Protein AF-A4HYD4-F1 (afdb_monomer_lite)

Secondary structure (DSSP, 8-state):
------EEEEEEEETTEEEEEEEEHHHH-SSSS---TT-HHHHHHHHHHHHHHHHHHHHHTT-S-HHHHHHHHHHHHHHHHHHHHHHHHHHHHHHHHHHHHHHHHHHHHHHHHHHHHHHHHHHHHHHHHHHHHTT----------------HHHHHHHHS---HHHHHHHHHHHHHHHHHHHHHTT-SEE-TTT--EESSHHHHHHHHHHHHHHHHHHTTTSS-PPPPTGGG--HHHHHHHHHHHHHHHHHHHHHHHH-GGGGGGS-GGGB-TTS-B-PPP-GGG-SHHHHHHHHHHHHHHHHHHHHHHHHHHHHHHHHHHHHHHT---------------------------------------------

pLDDT: mean 74.77, std 21.26, range [28.03, 97.38]

Organism: Leishmania infantum (NCBI:txid5671)

Sequence (371 aa):
MTALITKQRYNWMGYDGIESVECDTALLRSDVSSANNYNYMHRQQVIMELKERLYRIKRDLGLIPEEELRAEEEALQRRRMEKKRREAEERMRKEAEEAARAEEMERRRLELEEAEERASAQEAAAQASAERKRYMDDSDEDSDGENGIDDEQSASLVAMLRTQAEINSAIVGFTKGTRMLLASSGNGYISYLDGSMHFTIAKVEKYNASKRERVMEALAGTNVAVPTAEEYSLEEVRQAMNACDTARKKLDVLRALQDPTYTARIRSAEKDTYGTPVQQLTEEDGDMSALVANCEDAKRFAESVRKAYNKKAAASGHALACALCMCPFTAEQESTSEAQAAAGEERANAEEKVSKTAGTKSPSSSAMSAQ

Structure (mmCIF, N/CA/C/O backbone):
data_AF-A4HYD4-F1
#
_entry.id   AF-A4HYD4-F1
#
loop_
_atom_site.group_PDB
_atom_site.id
_atom_site.type_symbol
_atom_site.label_atom_id
_atom_site.label_alt_id
_atom_site.label_comp_id
_atom_site.label_asym_id
_atom_site.label_entity_id
_atom_site.label_seq_id
_atom_site.pdbx_PDB_ins_code
_atom_site.Cartn_x
_atom_site.Cartn_y
_atom_site.Cartn_z
_atom_site.occupancy
_atom_site.B_iso_or_equiv
_atom_site.auth_seq_id
_atom_site.auth_comp_id
_atom_site.auth_asym_id
_atom_site.auth_atom_id
_atom_site.pdbx_PDB_model_num
ATOM 1 N N . MET A 1 1 ? -36.212 -14.208 13.749 1.00 34.00 1 MET A N 1
ATOM 2 C CA . MET A 1 1 ? -35.408 -15.349 13.258 1.00 34.00 1 MET A CA 1
ATOM 3 C C . MET A 1 1 ? -35.394 -15.298 11.741 1.00 34.00 1 MET A C 1
ATOM 5 O O . MET A 1 1 ? -36.432 -15.517 11.133 1.00 34.00 1 MET A O 1
ATOM 9 N N . THR A 1 2 ? -34.273 -14.942 11.120 1.00 41.34 2 THR A N 1
ATOM 10 C CA . THR A 1 2 ? -34.117 -15.024 9.662 1.00 41.34 2 THR A CA 1
ATOM 11 C C . THR A 1 2 ? -33.781 -16.467 9.303 1.00 41.34 2 THR A C 1
ATOM 13 O O . THR A 1 2 ? -32.742 -16.981 9.710 1.00 41.34 2 THR A O 1
ATOM 16 N N . ALA A 1 3 ? -34.680 -17.144 8.587 1.00 45.84 3 ALA A N 1
ATOM 17 C CA . ALA A 1 3 ? -34.406 -18.467 8.046 1.00 45.84 3 ALA A CA 1
ATOM 18 C C . ALA A 1 3 ? -33.194 -18.360 7.108 1.00 45.84 3 ALA A C 1
ATOM 20 O O . ALA A 1 3 ? -33.258 -17.675 6.086 1.00 45.84 3 ALA A O 1
ATOM 21 N N . LEU A 1 4 ? -32.068 -18.979 7.477 1.00 54.84 4 LEU A N 1
ATOM 22 C CA . LEU A 1 4 ? -30.926 -19.091 6.578 1.00 54.84 4 LEU A CA 1
ATOM 23 C C . LEU A 1 4 ? -31.376 -19.915 5.374 1.00 54.84 4 LEU A C 1
ATOM 25 O O . LEU A 1 4 ? -31.627 -21.112 5.489 1.00 54.84 4 LEU A O 1
ATOM 29 N N . ILE A 1 5 ? -31.496 -19.263 4.221 1.00 53.94 5 ILE A N 1
ATOM 30 C CA . ILE A 1 5 ? -31.709 -19.943 2.947 1.00 53.94 5 ILE A CA 1
ATOM 31 C C . ILE A 1 5 ? -30.450 -20.775 2.691 1.00 53.94 5 ILE A C 1
ATOM 33 O O . ILE A 1 5 ? -29.401 -20.233 2.336 1.00 53.94 5 ILE A O 1
ATOM 37 N N . THR A 1 6 ? -30.534 -22.080 2.945 1.00 60.31 6 THR A N 1
ATOM 38 C CA . THR A 1 6 ? -29.429 -23.018 2.719 1.00 60.31 6 THR A CA 1
ATOM 39 C C . THR A 1 6 ? -29.373 -23.436 1.260 1.00 60.31 6 THR A C 1
ATOM 41 O O . THR A 1 6 ? -28.294 -23.471 0.689 1.00 60.31 6 THR A O 1
ATOM 44 N N . LYS A 1 7 ? -30.515 -23.633 0.597 1.00 66.50 7 LYS A N 1
ATOM 45 C CA . LYS A 1 7 ? -30.567 -24.099 -0.794 1.00 66.50 7 LYS A CA 1
ATOM 46 C C . LYS A 1 7 ? -30.789 -22.954 -1.777 1.00 66.50 7 LYS A C 1
ATOM 48 O O . LYS A 1 7 ? -31.750 -22.199 -1.643 1.00 66.50 7 LYS A O 1
ATOM 53 N N . GLN A 1 8 ? -29.934 -22.863 -2.792 1.00 64.69 8 GLN A N 1
ATOM 54 C CA . GLN A 1 8 ? -30.130 -21.975 -3.935 1.00 64.69 8 GLN A CA 1
ATOM 55 C C . GLN A 1 8 ? -30.192 -22.810 -5.215 1.00 64.69 8 GLN A C 1
ATOM 57 O O . GLN A 1 8 ? -29.348 -23.675 -5.454 1.00 64.69 8 GLN A O 1
ATOM 62 N N . ARG A 1 9 ? -31.218 -22.560 -6.030 1.00 70.62 9 ARG A N 1
ATOM 63 C CA . ARG A 1 9 ? -31.393 -23.197 -7.335 1.00 70.62 9 ARG A CA 1
ATOM 64 C C . ARG A 1 9 ? -30.718 -22.341 -8.398 1.00 70.62 9 ARG A C 1
ATOM 66 O O . ARG A 1 9 ? -31.050 -21.166 -8.550 1.00 70.62 9 ARG A O 1
ATOM 73 N N . TYR A 1 10 ? -29.775 -22.932 -9.117 1.00 69.69 10 TYR A N 1
ATOM 74 C CA . TYR A 1 10 ? -29.124 -22.315 -10.264 1.00 69.69 10 TYR A CA 1
ATOM 75 C C . TYR A 1 10 ? -29.767 -22.861 -11.528 1.00 69.69 10 TYR A C 1
ATOM 77 O O . TYR A 1 10 ? -29.835 -24.075 -11.698 1.00 69.69 10 TYR A O 1
ATOM 85 N N . ASN A 1 11 ? -30.231 -21.963 -12.392 1.00 77.38 11 ASN A N 1
ATOM 86 C CA . ASN A 1 11 ? -30.770 -22.302 -13.703 1.00 77.38 11 ASN A CA 1
ATOM 87 C C . ASN A 1 11 ? -29.783 -21.820 -14.765 1.00 77.38 11 ASN A C 1
ATOM 89 O O . ASN A 1 11 ? -29.280 -20.697 -14.672 1.00 77.38 11 ASN A O 1
ATOM 93 N N . TRP A 1 12 ? -29.534 -22.635 -15.780 1.00 68.56 12 TRP A N 1
ATOM 94 C CA . TRP A 1 12 ? -28.805 -22.222 -16.973 1.00 68.56 12 TRP A CA 1
ATOM 95 C C . TRP A 1 12 ? -29.414 -22.876 -18.210 1.00 68.56 12 TRP A C 1
ATOM 97 O O . TRP A 1 12 ? -30.150 -23.857 -18.122 1.00 68.56 12 TRP A O 1
ATOM 107 N N . MET A 1 13 ? -29.120 -22.307 -19.376 1.00 69.56 13 MET A N 1
ATOM 108 C CA . MET A 1 13 ? -29.443 -22.949 -20.646 1.00 69.56 13 MET A CA 1
ATOM 109 C C . MET A 1 13 ? -28.402 -24.029 -20.921 1.00 69.56 13 MET A C 1
ATOM 111 O O . MET A 1 13 ? -27.235 -23.722 -21.175 1.00 69.56 13 MET A O 1
ATOM 115 N N . GLY A 1 14 ? -28.830 -25.277 -20.795 1.00 68.19 14 GLY A N 1
ATOM 116 C CA . GLY A 1 14 ? -28.109 -26.459 -21.233 1.00 68.19 14 GLY A CA 1
ATOM 117 C C . GLY A 1 14 ? -28.408 -26.803 -22.689 1.00 68.19 14 GLY A C 1
ATOM 118 O O . GLY A 1 14 ? -29.120 -26.078 -23.389 1.00 68.19 14 GLY A O 1
ATOM 119 N N . TYR A 1 15 ? -27.841 -27.919 -23.142 1.00 62.97 15 TYR A N 1
ATOM 120 C CA . TYR A 1 15 ? -27.982 -28.387 -24.524 1.00 62.97 15 TYR A CA 1
ATOM 121 C C . TYR A 1 15 ? -29.420 -28.857 -24.819 1.00 62.97 15 TYR A C 1
ATOM 123 O O . TYR A 1 15 ? -29.963 -28.537 -25.872 1.00 62.97 15 TYR A O 1
ATOM 131 N N . ASP A 1 16 ? -30.071 -29.486 -23.833 1.00 72.62 16 ASP A N 1
ATOM 132 C CA . ASP A 1 16 ? -31.448 -30.003 -23.919 1.00 72.62 16 ASP A CA 1
ATOM 133 C C . ASP A 1 16 ? -32.502 -29.044 -23.322 1.00 72.62 16 ASP A C 1
ATOM 135 O O . ASP A 1 16 ? -33.619 -29.439 -22.982 1.00 72.62 16 ASP A O 1
ATOM 139 N N . GLY A 1 17 ? -32.164 -27.758 -23.181 1.00 71.62 17 GLY A N 1
ATOM 140 C CA . GLY A 1 17 ? -33.058 -26.732 -22.639 1.00 71.62 17 GLY A CA 1
ATOM 141 C C . GLY A 1 17 ? -32.650 -26.238 -21.254 1.00 71.62 17 GLY A C 1
ATOM 142 O O . GLY A 1 17 ? -31.468 -26.108 -20.950 1.00 71.62 17 GLY A O 1
ATOM 143 N N . ILE A 1 18 ? -33.627 -25.865 -20.423 1.00 69.25 18 ILE A N 1
ATOM 144 C CA . ILE A 1 18 ? -33.347 -25.275 -19.107 1.00 69.25 18 ILE A CA 1
ATOM 145 C C . ILE A 1 18 ? -32.893 -26.380 -18.154 1.00 69.25 18 ILE A C 1
ATOM 147 O O . ILE A 1 18 ? -33.696 -27.182 -17.681 1.00 69.25 18 ILE A O 1
ATOM 151 N N . GLU A 1 19 ? -31.607 -26.374 -17.831 1.00 73.62 19 GLU A N 1
ATOM 152 C CA . GLU A 1 19 ? -31.036 -27.210 -16.789 1.00 73.62 19 GLU A CA 1
ATOM 153 C C . GLU A 1 19 ? -31.068 -26.454 -15.463 1.00 73.62 19 GLU A C 1
ATOM 155 O O . GLU A 1 19 ? -30.870 -25.235 -15.394 1.00 73.62 19 GLU A O 1
ATOM 160 N N . SER A 1 20 ? -31.331 -27.182 -14.381 1.00 74.88 20 SER A N 1
ATOM 161 C CA . SER A 1 20 ? -31.314 -26.606 -13.045 1.00 74.88 20 SER A CA 1
ATOM 162 C C . SER A 1 20 ? -30.675 -27.544 -12.042 1.00 74.88 20 SER A C 1
ATOM 164 O O . SER A 1 20 ? -31.025 -28.722 -12.001 1.00 74.88 20 SER A O 1
ATOM 166 N N . VAL A 1 21 ? -29.804 -27.006 -11.192 1.00 72.00 21 VAL A N 1
ATOM 167 C CA . VAL A 1 21 ? -29.218 -27.730 -10.061 1.00 72.00 21 VAL A CA 1
ATOM 168 C C . VAL A 1 21 ? -29.444 -26.940 -8.782 1.00 72.00 21 VAL A C 1
ATOM 170 O O . VAL A 1 21 ? -29.194 -25.735 -8.709 1.00 72.00 21 VAL A O 1
ATOM 173 N N . GLU A 1 22 ? -29.930 -27.638 -7.762 1.00 71.88 22 GLU A N 1
ATOM 174 C CA . GLU A 1 22 ? -29.991 -27.130 -6.398 1.00 71.88 22 GLU A CA 1
ATOM 175 C C . GLU A 1 22 ? -28.655 -27.394 -5.715 1.00 71.88 22 GLU A C 1
ATOM 177 O O . GLU A 1 22 ? -28.222 -28.539 -5.603 1.00 71.88 22 GLU A O 1
ATOM 182 N N . CYS A 1 23 ? -28.001 -26.328 -5.261 1.00 57.03 23 CYS A N 1
ATOM 183 C CA . CYS A 1 23 ? -26.763 -26.433 -4.506 1.00 57.03 23 CYS A CA 1
ATOM 184 C C . CYS A 1 23 ? -26.990 -25.898 -3.091 1.00 57.03 23 CYS A C 1
ATOM 186 O O . CYS A 1 23 ? -27.633 -24.857 -2.899 1.00 57.03 23 CYS A O 1
ATOM 188 N N . ASP A 1 24 ? -26.467 -26.613 -2.097 1.00 63.84 24 ASP A N 1
ATOM 189 C CA . ASP A 1 24 ? -26.440 -26.114 -0.728 1.00 63.84 24 ASP A CA 1
ATOM 190 C C . ASP A 1 24 ? -25.385 -25.006 -0.635 1.00 63.84 24 ASP A C 1
ATOM 192 O O . ASP A 1 24 ? -24.182 -25.236 -0.765 1.00 63.84 24 ASP A O 1
ATOM 196 N N . THR A 1 25 ? -25.840 -23.774 -0.433 1.00 59.62 25 THR A N 1
ATOM 197 C CA . THR A 1 25 ? -24.993 -22.591 -0.278 1.00 59.62 25 THR A CA 1
ATOM 198 C C . THR A 1 25 ? -24.065 -22.693 0.925 1.00 59.62 25 THR A C 1
ATOM 200 O O . THR A 1 25 ? -23.098 -21.937 0.974 1.00 59.62 25 THR A O 1
ATOM 203 N N . ALA A 1 26 ? -24.311 -23.600 1.878 1.00 60.25 26 ALA A N 1
ATOM 204 C CA . ALA A 1 26 ? -23.354 -23.894 2.939 1.00 60.25 26 ALA A CA 1
ATOM 205 C C . ALA A 1 26 ? -22.014 -24.395 2.372 1.00 60.25 26 ALA A C 1
ATOM 207 O O . ALA A 1 26 ? -20.969 -24.027 2.892 1.00 60.25 26 ALA A O 1
ATOM 208 N N . LEU A 1 27 ? -22.030 -25.145 1.261 1.00 56.19 27 LEU A N 1
ATOM 209 C CA . LEU A 1 27 ? -20.815 -25.654 0.609 1.00 56.19 27 LEU A CA 1
ATOM 210 C C . LEU A 1 27 ? -20.040 -24.568 -0.153 1.00 56.19 27 LEU A C 1
ATOM 212 O O . LEU A 1 27 ? -18.844 -24.713 -0.380 1.00 56.19 27 LEU A O 1
ATOM 216 N N . LEU A 1 28 ? -20.708 -23.483 -0.558 1.00 55.38 28 LEU A N 1
ATOM 217 C CA . LEU A 1 28 ? -20.090 -22.359 -1.279 1.00 55.38 28 LEU A CA 1
ATOM 218 C C . LEU A 1 28 ? -19.526 -21.281 -0.342 1.00 55.38 28 LEU A C 1
ATOM 220 O O . LEU A 1 28 ? -18.867 -20.347 -0.801 1.00 55.38 28 LEU A O 1
ATOM 224 N N . ARG A 1 29 ? -19.808 -21.377 0.959 1.00 51.56 29 ARG A N 1
ATOM 225 C CA . ARG A 1 29 ? -19.270 -20.487 1.987 1.00 51.56 29 ARG A CA 1
ATOM 226 C C . ARG A 1 29 ? -18.025 -21.155 2.564 1.00 51.56 29 ARG A C 1
ATOM 228 O O . ARG A 1 29 ? -18.147 -22.020 3.421 1.00 51.56 29 ARG A O 1
ATOM 235 N N . SER A 1 30 ? -16.834 -20.765 2.102 1.00 55.38 30 SER A N 1
ATOM 236 C CA . SER A 1 30 ? -15.586 -21.193 2.760 1.00 55.38 30 SER A CA 1
ATOM 237 C C . SER A 1 30 ? -15.520 -20.685 4.200 1.00 55.38 30 SER A C 1
ATOM 239 O O . SER A 1 30 ? -14.986 -21.351 5.075 1.00 55.38 30 SER A O 1
ATOM 241 N N . ASP A 1 31 ? -16.142 -19.534 4.448 1.00 55.03 31 ASP A N 1
ATOM 242 C CA . ASP A 1 31 ? -16.161 -18.853 5.729 1.00 55.03 31 ASP A CA 1
ATOM 243 C C . ASP A 1 31 ? -17.573 -18.311 5.964 1.00 55.03 31 ASP A C 1
ATOM 245 O O . ASP A 1 31 ? -18.257 -17.942 5.007 1.00 55.03 31 ASP A O 1
ATOM 249 N N . VAL A 1 32 ? -17.992 -18.199 7.229 1.00 54.84 32 VAL A N 1
ATOM 250 C CA . VAL A 1 32 ? -19.313 -17.737 7.739 1.00 54.84 32 VAL A CA 1
ATOM 251 C C . VAL A 1 32 ? -19.793 -16.378 7.165 1.00 54.84 32 VAL A C 1
ATOM 253 O O . VAL A 1 32 ? -20.887 -15.900 7.459 1.00 54.84 32 VAL A O 1
ATOM 256 N N . SER A 1 33 ? -19.000 -15.746 6.304 1.00 51.03 33 SER A N 1
ATOM 257 C CA . SER A 1 33 ? -19.387 -14.606 5.484 1.00 51.03 33 SER A CA 1
ATOM 258 C C . SER A 1 33 ? -20.562 -14.900 4.536 1.00 51.03 33 SER A C 1
ATOM 260 O O . SER A 1 33 ? -20.828 -16.027 4.106 1.00 51.03 33 SER A O 1
ATOM 262 N N . SER A 1 34 ? -21.300 -13.839 4.217 1.00 50.50 34 SER A N 1
ATOM 263 C CA . SER A 1 34 ? -22.320 -13.819 3.173 1.00 50.50 34 SER A CA 1
ATOM 264 C C . SER A 1 34 ? -21.761 -14.361 1.855 1.00 50.50 34 SER A C 1
ATOM 266 O O . SER A 1 34 ? -20.578 -14.198 1.570 1.00 50.50 34 SER A O 1
ATOM 268 N N . ALA A 1 35 ? -22.616 -14.996 1.042 1.00 46.75 35 ALA A N 1
ATOM 269 C CA . ALA A 1 35 ? -22.266 -15.456 -0.301 1.00 46.75 35 ALA A CA 1
ATOM 270 C C . ALA A 1 35 ? -21.687 -14.280 -1.100 1.00 46.75 35 ALA A C 1
ATOM 272 O O . ALA A 1 35 ? -22.421 -13.430 -1.607 1.00 46.75 35 ALA A O 1
ATOM 273 N N . ASN A 1 36 ? -20.359 -14.169 -1.130 1.00 47.06 36 ASN A N 1
ATOM 274 C CA . ASN A 1 36 ? -19.732 -12.956 -1.609 1.00 47.06 36 ASN A CA 1
ATOM 275 C 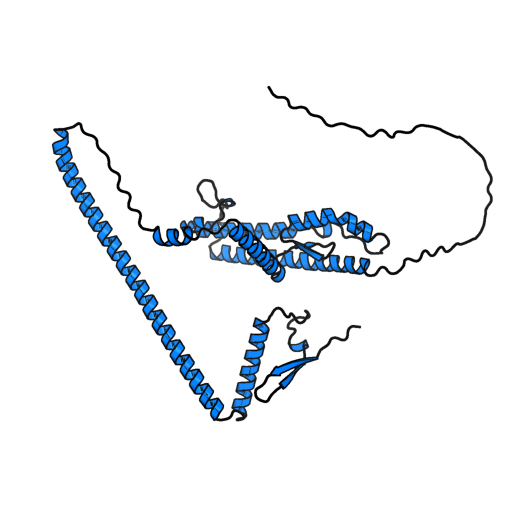C . ASN A 1 36 ? -19.740 -13.004 -3.133 1.00 47.06 36 ASN A C 1
ATOM 277 O O . ASN A 1 36 ? -18.932 -13.680 -3.779 1.00 47.06 36 ASN A O 1
ATOM 281 N N . ASN A 1 37 ? -20.701 -12.299 -3.728 1.00 52.34 37 ASN A N 1
ATOM 282 C CA . ASN A 1 37 ? -20.884 -12.256 -5.173 1.00 52.34 37 ASN A CA 1
ATOM 283 C C . ASN A 1 37 ? -19.633 -11.704 -5.896 1.00 52.34 37 ASN A C 1
ATOM 285 O O . ASN A 1 37 ? -19.480 -11.906 -7.095 1.00 52.34 37 ASN A O 1
ATOM 289 N N . TYR A 1 38 ? -18.687 -11.103 -5.168 1.00 54.25 38 TYR A N 1
ATOM 290 C CA . TYR A 1 38 ? -17.438 -10.576 -5.714 1.00 54.25 38 TYR A CA 1
ATOM 291 C C . TYR A 1 38 ? -16.425 -11.620 -6.192 1.00 54.25 38 TYR A C 1
ATOM 293 O O . TYR A 1 38 ? -15.639 -11.311 -7.083 1.00 54.25 38 TYR A O 1
ATOM 301 N N . ASN A 1 39 ? -16.432 -12.856 -5.678 1.00 62.84 39 ASN A N 1
ATOM 302 C CA . ASN A 1 39 ? -15.375 -13.815 -6.025 1.00 62.84 39 ASN A CA 1
ATOM 303 C C . ASN A 1 39 ? -15.718 -14.666 -7.265 1.00 62.84 39 ASN A C 1
ATOM 305 O O . ASN A 1 39 ? -15.768 -15.895 -7.215 1.00 62.84 39 ASN A O 1
ATOM 309 N N . TYR A 1 40 ? -16.011 -13.990 -8.383 1.00 66.12 40 TYR A N 1
ATOM 310 C CA . TYR A 1 40 ? -16.357 -14.624 -9.662 1.00 66.12 40 TYR A CA 1
ATOM 311 C C . TYR A 1 40 ? -15.286 -15.624 -10.110 1.00 66.12 40 TYR A C 1
ATOM 313 O O . TYR A 1 40 ? -15.626 -16.745 -10.475 1.00 66.12 40 TYR A O 1
ATOM 321 N N . MET A 1 41 ? -14.005 -15.253 -10.010 1.00 68.19 41 MET A N 1
ATOM 322 C CA . MET A 1 41 ? -12.890 -16.107 -10.435 1.00 68.19 41 MET A CA 1
ATOM 323 C C . MET A 1 41 ? -12.819 -17.398 -9.620 1.00 68.19 41 MET A C 1
ATOM 325 O O . MET A 1 41 ? -12.709 -18.473 -10.200 1.00 68.19 41 MET A O 1
ATOM 329 N N . HIS A 1 42 ? -12.981 -17.312 -8.296 1.00 69.31 42 HIS A N 1
ATOM 330 C CA . HIS A 1 42 ? -13.014 -18.502 -7.448 1.00 69.31 42 HIS A CA 1
ATOM 331 C C . HIS A 1 42 ? -14.207 -19.409 -7.780 1.00 69.31 42 HIS A C 1
ATOM 333 O O . HIS A 1 42 ? -14.043 -20.617 -7.915 1.00 69.31 42 HIS A O 1
ATOM 339 N N . ARG A 1 43 ? -15.402 -18.841 -8.009 1.00 65.31 43 ARG A N 1
ATOM 340 C CA . ARG A 1 43 ? -16.562 -19.638 -8.448 1.00 65.31 43 ARG A CA 1
ATOM 341 C C . ARG A 1 43 ? -16.326 -20.308 -9.798 1.00 65.31 43 ARG A C 1
ATOM 343 O O . ARG A 1 43 ? -16.677 -21.472 -9.946 1.00 65.31 43 ARG A O 1
ATOM 350 N N . GLN A 1 44 ? -15.732 -19.609 -10.766 1.00 75.31 44 GLN A N 1
ATOM 351 C CA . GLN A 1 44 ? -15.392 -20.202 -12.063 1.00 75.31 44 GLN A CA 1
ATOM 352 C C . GLN A 1 44 ? -14.382 -21.343 -11.914 1.00 75.31 44 GLN A C 1
ATOM 354 O O . GLN A 1 44 ? -14.535 -22.372 -12.567 1.00 75.31 44 GLN A O 1
ATOM 359 N N . GLN A 1 45 ? -13.405 -21.197 -11.018 1.00 73.19 45 GLN A N 1
ATOM 360 C CA . GLN A 1 45 ? -12.437 -22.246 -10.715 1.00 73.19 45 GLN A CA 1
ATOM 361 C C . GLN A 1 45 ? -13.114 -23.485 -10.113 1.00 73.19 45 GLN A C 1
ATOM 363 O O . GLN A 1 45 ? -12.959 -24.576 -10.652 1.00 73.19 45 GLN A O 1
ATOM 368 N N . VAL A 1 46 ? -13.944 -23.317 -9.077 1.00 72.31 46 VAL A N 1
ATOM 369 C CA . VAL A 1 46 ? -14.693 -24.427 -8.459 1.00 72.31 46 VAL A CA 1
ATOM 370 C C . VAL A 1 46 ? -15.633 -25.095 -9.469 1.00 72.31 46 VAL A C 1
ATOM 372 O O . VAL A 1 46 ? -15.724 -26.319 -9.521 1.00 72.31 46 VAL A O 1
ATOM 375 N N . ILE A 1 47 ? -16.313 -24.315 -10.317 1.00 76.44 47 ILE A N 1
ATOM 376 C CA . ILE A 1 47 ? -17.177 -24.855 -11.378 1.00 76.44 47 ILE A CA 1
ATOM 377 C C . ILE A 1 47 ? -16.360 -25.652 -12.401 1.00 76.44 47 ILE A C 1
ATOM 379 O O . ILE A 1 47 ? -16.812 -26.718 -12.814 1.00 76.44 47 ILE A O 1
ATOM 383 N N . MET A 1 48 ? -15.180 -25.176 -12.812 1.00 73.19 48 MET A N 1
ATOM 384 C CA . MET A 1 48 ? -14.300 -25.950 -13.694 1.00 73.19 48 MET A CA 1
ATOM 385 C C . MET A 1 48 ? -13.861 -27.258 -13.041 1.00 73.19 48 MET A C 1
ATOM 387 O O . MET A 1 48 ? -13.981 -28.302 -13.670 1.00 73.19 48 MET A O 1
ATOM 391 N N . GLU A 1 49 ? -13.410 -27.224 -11.787 1.00 76.44 49 GLU A N 1
ATOM 392 C CA . GLU A 1 49 ? -12.977 -28.420 -11.056 1.00 76.44 49 GLU A CA 1
ATOM 393 C C . GLU A 1 49 ? -14.115 -29.444 -10.924 1.00 76.44 49 GLU A C 1
ATOM 395 O O . GLU A 1 49 ? -13.917 -30.642 -11.138 1.00 76.44 49 GLU A O 1
ATOM 400 N N . LEU A 1 50 ? -15.337 -28.976 -10.642 1.00 77.06 50 LEU A N 1
ATOM 401 C CA . LEU A 1 50 ? -16.529 -29.822 -10.615 1.00 77.06 50 LEU A CA 1
ATOM 402 C C . LEU A 1 50 ? -16.847 -30.405 -11.992 1.00 77.06 50 LEU A C 1
ATOM 404 O O . LEU A 1 50 ? -17.126 -31.600 -12.082 1.00 77.06 50 LEU A O 1
ATOM 408 N N . LYS A 1 51 ? -16.782 -29.600 -13.061 1.00 79.19 51 LYS A N 1
ATOM 409 C CA . LYS A 1 51 ? -16.995 -30.068 -14.438 1.00 79.19 51 LYS A CA 1
ATOM 410 C C . LYS A 1 51 ? -15.957 -31.111 -14.842 1.00 79.19 51 LYS A C 1
ATOM 412 O O . LYS A 1 51 ? -16.340 -32.147 -15.374 1.00 79.19 51 LYS A O 1
ATOM 417 N N . GLU A 1 52 ? -14.681 -30.890 -14.540 1.00 75.00 52 GLU A N 1
ATOM 418 C CA . GLU A 1 52 ? -13.616 -31.867 -14.788 1.00 75.00 52 GLU A CA 1
ATOM 419 C C . GLU A 1 52 ? -13.843 -33.162 -14.009 1.00 75.00 52 GLU A C 1
ATOM 421 O O . GLU A 1 52 ? -13.680 -34.256 -14.550 1.00 75.00 52 GLU A O 1
ATOM 426 N N . ARG A 1 53 ? -14.247 -33.067 -12.739 1.00 73.69 53 ARG A N 1
ATOM 427 C CA . ARG A 1 53 ? -14.525 -34.249 -11.921 1.00 73.69 53 ARG A CA 1
ATOM 428 C C . ARG A 1 53 ? -15.729 -35.029 -12.443 1.00 73.69 53 ARG A C 1
ATOM 430 O O . ARG A 1 53 ? -15.647 -36.249 -12.552 1.00 73.69 53 ARG A O 1
ATOM 437 N N . LEU A 1 54 ? -16.815 -34.342 -12.801 1.00 76.38 54 LEU A N 1
ATOM 438 C CA . LEU A 1 54 ? -17.980 -34.953 -13.446 1.00 76.38 54 LEU A CA 1
ATOM 439 C C . LEU A 1 54 ? -17.601 -35.615 -14.767 1.00 76.38 54 LEU A C 1
ATOM 441 O O . LEU A 1 54 ? -18.073 -36.711 -15.049 1.00 76.38 54 LEU A O 1
ATOM 445 N N . TYR A 1 55 ? -16.736 -34.976 -15.550 1.00 76.38 55 TYR A N 1
ATOM 446 C CA . TYR A 1 55 ? -16.251 -35.523 -16.807 1.00 76.38 55 TYR A CA 1
ATOM 447 C C . TYR A 1 55 ? -15.480 -36.831 -16.599 1.00 76.38 55 TYR A C 1
ATOM 449 O O . TYR A 1 55 ? -15.788 -37.830 -17.243 1.00 76.38 55 TYR A O 1
ATOM 457 N N . ARG A 1 56 ? -14.551 -36.875 -15.633 1.00 74.06 56 ARG A N 1
ATOM 458 C CA . ARG A 1 56 ? -13.830 -38.110 -15.272 1.00 74.06 56 ARG A CA 1
ATOM 459 C C . ARG A 1 56 ? -14.790 -39.225 -14.858 1.00 74.06 56 ARG A C 1
ATOM 461 O O . ARG A 1 56 ? -14.688 -40.326 -15.379 1.00 74.06 56 ARG A O 1
ATOM 468 N N . ILE A 1 57 ? -15.771 -38.912 -14.008 1.00 76.31 57 ILE A N 1
ATOM 469 C CA . ILE A 1 57 ? -16.791 -39.881 -13.577 1.00 76.31 57 ILE A CA 1
ATOM 470 C C . ILE A 1 57 ? -17.614 -40.384 -14.772 1.00 76.31 57 ILE A C 1
ATOM 472 O O . ILE A 1 57 ? -17.819 -41.586 -14.904 1.00 76.31 57 ILE A O 1
ATOM 476 N N . LYS A 1 58 ? -18.067 -39.495 -15.669 1.00 76.06 58 LYS A N 1
ATOM 477 C CA . LYS A 1 58 ? -18.800 -39.892 -16.883 1.00 76.06 58 LYS A CA 1
ATOM 478 C C . LYS A 1 58 ? -17.958 -40.798 -17.783 1.00 76.06 58 LYS A C 1
ATOM 480 O O . LYS A 1 58 ? -18.498 -41.756 -18.331 1.00 76.06 58 LYS A O 1
ATOM 485 N N . ARG A 1 59 ? -16.657 -40.515 -17.914 1.00 72.94 59 ARG A N 1
ATOM 486 C CA . ARG A 1 59 ? -15.717 -41.330 -18.692 1.00 72.94 59 ARG A CA 1
ATOM 487 C C . ARG A 1 59 ? -15.553 -42.721 -18.090 1.00 72.94 59 ARG A C 1
ATOM 489 O O . ARG A 1 59 ? -15.652 -43.702 -18.816 1.00 72.94 59 ARG A O 1
ATOM 496 N N . ASP A 1 60 ? -15.361 -42.800 -16.775 1.00 78.00 60 ASP A N 1
ATOM 497 C CA . ASP A 1 60 ? -15.191 -44.066 -16.052 1.00 78.00 60 ASP A CA 1
ATOM 498 C C . ASP A 1 60 ? -16.464 -44.930 -16.093 1.00 78.00 60 ASP A C 1
ATOM 500 O O . ASP A 1 60 ? -16.386 -46.155 -16.107 1.00 78.00 60 ASP A O 1
ATOM 504 N N . LEU A 1 61 ? -17.640 -44.297 -16.160 1.00 78.94 61 LEU A N 1
ATOM 505 C CA . LEU A 1 61 ? -18.931 -44.972 -16.318 1.00 78.94 61 LEU A CA 1
ATOM 506 C C . LEU A 1 61 ? -19.272 -45.332 -17.775 1.00 78.94 61 LEU A C 1
ATOM 508 O O . LEU A 1 61 ? -20.316 -45.936 -18.010 1.00 78.94 61 LEU A O 1
ATOM 512 N N . GLY A 1 62 ? -18.447 -44.942 -18.754 1.00 73.88 62 GLY A N 1
ATOM 513 C CA . GLY A 1 62 ? -18.743 -45.154 -20.176 1.00 73.88 62 GLY A CA 1
ATOM 514 C C . GLY A 1 62 ? -19.984 -44.399 -20.669 1.00 73.88 62 GLY A C 1
ATOM 515 O O . GLY A 1 62 ? -20.613 -44.815 -21.635 1.00 73.88 62 GLY A O 1
ATOM 516 N N . LEU A 1 63 ? -20.362 -43.304 -19.998 1.00 76.25 63 LEU A N 1
ATOM 517 C CA . LEU A 1 63 ? -21.538 -42.487 -20.336 1.00 76.25 63 LEU A CA 1
ATOM 518 C C . LEU A 1 63 ? -21.238 -41.394 -21.371 1.00 76.25 63 LEU A C 1
ATOM 520 O O . LEU A 1 63 ? -22.144 -40.660 -21.755 1.00 76.25 63 LEU A O 1
ATOM 524 N N . ILE A 1 64 ? -19.975 -41.237 -21.773 1.00 68.69 64 ILE A N 1
ATOM 525 C CA . ILE A 1 64 ? -19.565 -40.260 -22.784 1.00 68.69 64 ILE A CA 1
ATOM 526 C C . ILE A 1 64 ? -19.725 -40.910 -24.162 1.00 68.69 64 ILE A C 1
ATOM 528 O O . ILE A 1 64 ? -19.086 -41.937 -24.403 1.00 68.69 64 ILE A O 1
ATOM 532 N N . PRO A 1 65 ? -20.540 -40.344 -25.070 1.00 70.56 65 PRO A N 1
ATOM 533 C CA . PRO A 1 65 ? -20.631 -40.824 -26.442 1.00 70.56 65 PRO A CA 1
ATOM 534 C C . PRO A 1 65 ? -19.255 -40.834 -27.124 1.00 70.56 65 PRO A C 1
ATOM 536 O O . PRO A 1 65 ? -18.471 -39.897 -26.976 1.00 70.56 65 PRO A O 1
ATOM 539 N N . GLU A 1 66 ? -18.967 -41.860 -27.928 1.00 66.19 66 GLU A N 1
ATOM 540 C CA . GLU A 1 66 ? -17.693 -41.979 -28.665 1.00 66.19 66 GLU A CA 1
ATOM 541 C C . GLU A 1 66 ? -17.410 -40.774 -29.585 1.00 66.19 66 GLU A C 1
ATOM 543 O O . GLU A 1 66 ? -16.260 -40.480 -29.918 1.00 66.19 66 GLU A O 1
ATOM 548 N N . GLU A 1 67 ? -18.455 -40.059 -30.007 1.00 67.25 67 GLU A N 1
ATOM 549 C CA . GLU A 1 67 ? -18.355 -38.817 -30.777 1.00 67.25 67 GLU A CA 1
ATOM 550 C C . GLU A 1 67 ? -17.761 -37.663 -29.954 1.00 67.25 67 GLU A C 1
ATOM 552 O O . GLU A 1 67 ? -16.890 -36.948 -30.451 1.00 67.25 67 GLU A O 1
ATOM 557 N N . GLU A 1 68 ? -18.157 -37.515 -28.685 1.00 64.81 68 GLU A N 1
ATOM 558 C CA . GLU A 1 68 ? -17.602 -36.495 -27.783 1.00 64.81 68 GLU A CA 1
ATOM 559 C C . GLU A 1 68 ? -16.147 -36.803 -27.423 1.00 64.81 68 GLU A C 1
ATOM 561 O O . GLU A 1 68 ? -15.309 -35.901 -27.393 1.00 64.81 68 GLU A O 1
ATOM 566 N N . LEU A 1 69 ? -15.830 -38.083 -27.217 1.00 64.50 69 LEU A N 1
ATOM 567 C CA . LEU A 1 69 ? -14.481 -38.541 -26.887 1.00 64.50 69 LEU A CA 1
ATOM 568 C C . LEU A 1 69 ? -13.499 -38.241 -28.034 1.00 64.50 69 LEU A C 1
ATOM 570 O O . LEU A 1 69 ? -12.418 -37.699 -27.802 1.00 64.50 69 LEU A O 1
ATOM 574 N N . ARG A 1 70 ? -13.913 -38.477 -29.289 1.00 73.00 70 ARG A N 1
ATOM 575 C CA . ARG A 1 70 ? -13.135 -38.086 -30.479 1.00 73.00 70 ARG A CA 1
ATOM 576 C C . ARG A 1 70 ? -12.994 -36.571 -30.616 1.00 73.00 70 ARG A C 1
ATOM 578 O O . ARG A 1 70 ? -11.899 -36.084 -30.895 1.00 73.00 70 ARG A O 1
ATOM 585 N N . ALA A 1 71 ? -14.071 -35.816 -30.396 1.00 74.44 71 ALA A N 1
ATOM 586 C CA . ALA A 1 71 ? -14.026 -34.356 -30.460 1.00 74.44 71 ALA A CA 1
ATOM 587 C C . ALA A 1 71 ? -13.077 -33.759 -29.403 1.00 74.44 71 ALA A C 1
ATOM 589 O O . ALA A 1 71 ? -12.364 -32.790 -29.682 1.00 74.44 71 ALA A O 1
ATOM 590 N N . GLU A 1 72 ? -13.021 -34.348 -28.204 1.00 69.00 72 GLU A N 1
ATOM 591 C CA . GLU A 1 72 ? -12.089 -33.938 -27.154 1.00 69.00 72 GLU A CA 1
ATOM 592 C C . GLU A 1 72 ? -10.639 -34.261 -27.525 1.00 69.00 72 GLU A C 1
ATOM 594 O O . GLU A 1 72 ? -9.768 -33.396 -27.392 1.00 69.00 72 GLU A O 1
ATOM 599 N N . GLU A 1 73 ? -10.366 -35.466 -28.029 1.00 74.75 73 GLU A N 1
ATOM 600 C CA . GLU A 1 73 ? -9.026 -35.844 -28.481 1.00 74.75 73 GLU A CA 1
ATOM 601 C C . GLU A 1 73 ? -8.524 -34.913 -29.593 1.00 74.75 73 GLU A C 1
ATOM 603 O O . GLU A 1 73 ? -7.392 -34.424 -29.523 1.00 74.75 73 GLU A O 1
ATOM 608 N N . GLU A 1 74 ? -9.376 -34.577 -30.566 1.00 77.38 74 GLU A N 1
ATOM 609 C CA . GLU A 1 74 ? -9.062 -33.593 -31.603 1.00 77.38 74 GLU A CA 1
ATOM 610 C C . GLU A 1 74 ? -8.824 -32.191 -31.028 1.00 77.38 74 GLU A C 1
ATOM 612 O O . GLU A 1 74 ? -7.869 -31.510 -31.416 1.00 77.38 74 GLU A O 1
ATOM 617 N N . ALA A 1 75 ? -9.649 -31.735 -30.083 1.00 77.25 75 ALA A N 1
ATOM 618 C CA . ALA A 1 75 ? -9.467 -30.436 -29.438 1.00 77.25 75 ALA A CA 1
ATOM 619 C C . ALA A 1 75 ? -8.154 -30.378 -28.639 1.00 77.25 75 ALA A C 1
ATOM 621 O O . ALA A 1 75 ? -7.438 -29.371 -28.671 1.00 77.25 75 ALA A O 1
ATOM 622 N N . LEU A 1 76 ? -7.801 -31.467 -27.956 1.00 75.12 76 LEU A N 1
ATOM 623 C CA . LEU A 1 76 ? -6.559 -31.599 -27.206 1.00 75.12 76 LEU A CA 1
ATOM 624 C C . LEU A 1 76 ? -5.343 -31.631 -28.143 1.00 75.12 76 LEU A C 1
ATOM 626 O O . LEU A 1 76 ? -4.338 -30.969 -27.867 1.00 75.12 76 LEU A O 1
ATOM 630 N N . GLN A 1 77 ? -5.447 -32.329 -29.277 1.00 80.81 77 GLN A N 1
ATOM 631 C CA . GLN A 1 77 ? -4.446 -32.313 -30.347 1.00 80.81 77 GLN A CA 1
ATOM 632 C C . GLN A 1 77 ? -4.242 -30.893 -30.890 1.00 80.81 77 GLN A C 1
ATOM 634 O O . GLN A 1 77 ? -3.108 -30.411 -30.926 1.00 80.81 77 GLN A O 1
ATOM 639 N N . ARG A 1 78 ? -5.325 -30.173 -31.215 1.00 77.94 78 ARG A N 1
ATOM 640 C CA . ARG A 1 78 ? -5.262 -28.775 -31.679 1.00 77.94 78 ARG A CA 1
ATOM 641 C C . ARG A 1 78 ? -4.592 -27.866 -30.651 1.00 77.94 78 ARG A C 1
ATOM 643 O O . ARG A 1 78 ? -3.716 -27.087 -31.013 1.00 77.94 78 ARG A O 1
ATOM 650 N N . ARG A 1 79 ? -4.929 -28.003 -29.363 1.00 78.62 79 ARG A N 1
ATOM 651 C CA . ARG A 1 79 ? -4.287 -27.242 -28.274 1.00 78.62 79 ARG A CA 1
ATOM 652 C C . ARG A 1 79 ? -2.794 -27.540 -28.157 1.00 78.62 79 ARG A C 1
ATOM 654 O O . ARG A 1 79 ? -2.009 -26.617 -27.961 1.00 78.62 79 ARG A O 1
ATOM 661 N N . ARG A 1 80 ? -2.383 -28.806 -28.290 1.00 82.06 80 ARG A N 1
ATOM 662 C CA . ARG A 1 80 ? -0.961 -29.195 -28.271 1.00 82.06 80 ARG A CA 1
ATOM 663 C C . ARG A 1 80 ? -0.199 -28.619 -29.462 1.00 82.06 80 ARG A C 1
ATOM 665 O O . ARG A 1 80 ? 0.910 -28.126 -29.274 1.00 82.06 80 ARG A O 1
ATOM 672 N N . MET A 1 81 ? -0.786 -28.658 -30.656 1.00 83.31 81 MET A N 1
ATOM 673 C CA . MET A 1 81 ? -0.187 -28.083 -31.864 1.00 83.31 81 MET A CA 1
ATOM 674 C C . MET A 1 81 ? -0.059 -26.562 -31.761 1.00 83.31 81 MET A C 1
ATOM 676 O O . MET A 1 81 ? 1.012 -26.021 -32.015 1.00 83.31 81 MET A O 1
ATOM 680 N N . GLU A 1 82 ? -1.107 -25.882 -31.297 1.00 84.56 82 GLU A N 1
ATOM 681 C CA . GLU A 1 82 ? -1.094 -24.433 -31.082 1.00 84.56 82 GLU A CA 1
ATOM 682 C C . GLU A 1 82 ? -0.072 -24.020 -30.014 1.00 84.56 82 GLU A C 1
ATOM 684 O O . GLU A 1 82 ? 0.650 -23.041 -30.190 1.00 84.56 82 GLU A O 1
ATOM 689 N N . LYS A 1 83 ? 0.055 -24.793 -28.927 1.00 87.06 83 LYS A N 1
ATOM 690 C CA . LYS A 1 83 ? 1.077 -24.548 -27.902 1.00 87.06 83 LYS A CA 1
ATOM 691 C C . LYS A 1 83 ? 2.489 -24.657 -28.481 1.00 87.06 83 LYS A C 1
ATOM 693 O O . LYS A 1 83 ? 3.290 -23.752 -28.282 1.00 87.06 83 LYS A O 1
ATOM 698 N N . LYS A 1 84 ? 2.774 -25.716 -29.247 1.00 89.94 84 LYS A N 1
ATOM 699 C CA . LYS A 1 84 ? 4.069 -25.890 -29.926 1.00 89.94 84 LYS A CA 1
ATOM 700 C C . LYS A 1 84 ? 4.363 -24.760 -30.912 1.00 89.94 84 LYS A C 1
ATOM 702 O O . LYS A 1 84 ? 5.508 -24.331 -31.003 1.00 89.94 84 LYS A O 1
ATOM 707 N N . ARG A 1 85 ? 3.343 -24.272 -31.627 1.00 90.00 85 ARG A N 1
ATOM 708 C CA . ARG A 1 85 ? 3.465 -23.122 -32.533 1.00 90.00 85 ARG A CA 1
ATOM 709 C C . ARG A 1 85 ? 3.873 -21.863 -31.771 1.00 90.00 85 ARG A C 1
ATOM 711 O O . ARG A 1 85 ? 4.859 -21.241 -32.140 1.00 90.00 85 ARG A O 1
ATOM 718 N N . ARG A 1 86 ? 3.195 -21.548 -30.663 1.00 87.00 86 ARG A N 1
ATOM 719 C CA . ARG A 1 86 ? 3.548 -20.399 -29.809 1.00 87.00 86 ARG A CA 1
ATOM 720 C C . ARG A 1 86 ? 4.941 -20.521 -29.200 1.00 87.00 86 ARG A C 1
ATOM 722 O O . ARG A 1 86 ? 5.685 -19.555 -29.204 1.00 87.00 86 ARG A O 1
ATOM 729 N N . GLU A 1 87 ? 5.316 -21.705 -28.720 1.00 89.50 87 GLU A N 1
ATOM 730 C CA . GLU A 1 87 ? 6.663 -21.962 -28.186 1.00 89.50 87 GLU A CA 1
ATOM 731 C C . GLU A 1 87 ? 7.754 -21.848 -29.271 1.00 89.50 87 GLU A C 1
ATOM 733 O O . GLU A 1 87 ? 8.898 -21.511 -28.971 1.00 89.50 87 GLU A O 1
ATOM 738 N N . ALA A 1 88 ? 7.436 -22.140 -30.537 1.00 90.25 88 ALA A N 1
ATOM 739 C CA . ALA A 1 88 ? 8.339 -21.907 -31.663 1.00 90.25 88 ALA A CA 1
ATOM 740 C C . ALA A 1 88 ? 8.427 -20.414 -32.022 1.00 90.25 88 ALA A C 1
ATOM 742 O O . ALA A 1 88 ? 9.530 -19.899 -32.166 1.00 90.25 88 ALA A O 1
ATOM 743 N N . GLU A 1 89 ? 7.295 -19.708 -32.093 1.00 88.44 89 GLU A N 1
ATOM 744 C CA . GLU A 1 89 ? 7.246 -18.254 -32.317 1.00 88.44 89 GLU A CA 1
ATOM 745 C C . GLU A 1 89 ? 8.001 -17.486 -31.220 1.00 88.44 89 GLU A C 1
ATOM 747 O O . GLU A 1 89 ? 8.765 -16.569 -31.512 1.00 88.44 89 GLU A O 1
ATOM 752 N N . GLU A 1 90 ? 7.851 -17.888 -29.955 1.00 89.44 90 GLU A N 1
ATOM 753 C CA . GLU A 1 90 ? 8.552 -17.269 -28.828 1.00 89.44 90 GLU A CA 1
ATOM 754 C C . GLU A 1 90 ? 10.063 -17.539 -28.866 1.00 89.44 90 GLU A C 1
ATOM 756 O O . GLU A 1 90 ? 10.844 -16.648 -28.539 1.00 89.44 90 GLU A O 1
ATOM 761 N N . ARG A 1 91 ? 10.492 -18.734 -29.300 1.00 92.81 91 ARG A N 1
ATOM 762 C CA . ARG A 1 91 ? 11.918 -19.030 -29.519 1.00 92.81 91 ARG A CA 1
ATOM 763 C C . ARG A 1 91 ? 12.509 -18.180 -30.635 1.00 92.81 91 ARG A C 1
ATOM 765 O O . ARG A 1 91 ? 13.499 -17.506 -30.389 1.00 92.81 91 ARG A O 1
ATOM 772 N N . MET A 1 92 ? 11.849 -18.119 -31.792 1.00 89.88 92 MET A N 1
ATOM 773 C CA . MET A 1 92 ? 12.281 -17.266 -32.906 1.00 89.88 92 MET A CA 1
ATOM 774 C C . MET A 1 92 ? 12.370 -15.794 -32.493 1.00 89.88 92 MET A C 1
ATOM 776 O O . MET A 1 92 ? 13.308 -15.098 -32.866 1.00 89.88 92 MET A O 1
ATOM 780 N N . ARG A 1 93 ? 11.414 -15.313 -31.687 1.00 90.94 93 ARG A N 1
ATOM 781 C CA . ARG A 1 93 ? 11.443 -13.947 -31.155 1.00 90.94 93 ARG A CA 1
ATOM 782 C C . ARG A 1 93 ? 12.638 -13.716 -30.226 1.00 90.94 93 ARG A C 1
ATOM 784 O O . ARG A 1 93 ? 13.288 -12.685 -30.349 1.00 90.94 93 ARG A O 1
ATOM 791 N N . LYS A 1 94 ? 12.923 -14.647 -29.310 1.00 92.31 94 LYS A N 1
ATOM 792 C CA . LYS A 1 94 ? 14.073 -14.545 -28.396 1.00 92.31 94 LYS A CA 1
ATOM 793 C C . LYS A 1 94 ? 15.401 -14.592 -29.146 1.00 92.31 94 LYS A C 1
ATOM 795 O O . LYS A 1 94 ? 16.272 -13.786 -28.851 1.00 92.31 94 LYS A O 1
ATOM 800 N N . GLU A 1 95 ? 15.524 -15.475 -30.133 1.00 92.06 95 GLU A N 1
ATOM 801 C CA . GLU A 1 95 ? 16.705 -15.565 -31.000 1.00 92.06 95 GLU A CA 1
ATOM 802 C C . GLU A 1 95 ? 16.909 -14.272 -31.805 1.00 92.06 95 GLU A C 1
ATOM 804 O O . GLU A 1 95 ? 18.027 -13.774 -31.882 1.00 92.06 95 GLU A O 1
ATOM 809 N N . ALA A 1 96 ? 15.837 -13.670 -32.332 1.00 91.75 96 ALA A N 1
ATOM 810 C CA . ALA A 1 96 ? 15.911 -12.379 -33.019 1.00 91.75 96 ALA A CA 1
ATOM 811 C C . ALA A 1 96 ? 16.311 -11.225 -32.078 1.00 91.75 96 ALA A C 1
ATOM 813 O O . ALA A 1 96 ? 17.105 -10.369 -32.456 1.00 91.75 96 ALA A O 1
ATOM 814 N N . GLU A 1 97 ? 15.792 -11.203 -30.848 1.00 90.25 97 GLU A N 1
ATOM 815 C CA . GLU A 1 97 ? 16.140 -10.198 -29.833 1.00 90.25 97 GLU A CA 1
ATOM 816 C C . GLU A 1 97 ? 17.582 -10.361 -29.320 1.00 90.25 97 GLU A C 1
ATOM 818 O O . GLU A 1 97 ? 18.256 -9.385 -28.996 1.00 90.25 97 GLU A O 1
ATOM 823 N N . GLU A 1 98 ? 18.084 -11.591 -29.241 1.00 89.19 98 GLU A N 1
ATOM 824 C CA . GLU A 1 98 ? 19.482 -11.871 -28.914 1.00 89.19 98 GLU A CA 1
ATOM 825 C C . GLU A 1 98 ? 20.422 -11.501 -30.068 1.00 89.19 98 GLU A C 1
ATOM 827 O O . GLU A 1 98 ? 21.439 -10.853 -29.826 1.00 89.19 98 GLU A O 1
ATOM 832 N N . ALA A 1 99 ? 20.050 -11.807 -31.315 1.00 92.12 99 ALA A N 1
ATOM 833 C CA . ALA A 1 99 ? 20.798 -11.393 -32.501 1.00 92.12 99 ALA A CA 1
ATOM 834 C C . ALA A 1 99 ? 20.869 -9.862 -32.634 1.00 92.12 99 ALA A C 1
ATOM 836 O O . ALA A 1 99 ? 21.943 -9.325 -32.890 1.00 92.12 99 ALA A O 1
ATOM 837 N N . ALA A 1 100 ? 19.763 -9.152 -32.381 1.00 92.69 100 ALA A N 1
ATOM 838 C CA . ALA A 1 100 ? 19.739 -7.689 -32.385 1.00 92.69 100 ALA A CA 1
ATOM 839 C C . ALA A 1 100 ? 20.670 -7.093 -31.316 1.00 92.69 100 ALA A C 1
ATOM 841 O O . ALA A 1 100 ? 21.417 -6.158 -31.595 1.00 92.69 100 ALA A O 1
ATOM 842 N N . ARG A 1 101 ? 20.685 -7.670 -30.105 1.00 90.06 101 ARG A N 1
ATOM 843 C CA . ARG A 1 101 ? 21.610 -7.248 -29.040 1.00 90.06 101 ARG A CA 1
ATOM 844 C C . ARG A 1 101 ? 23.070 -7.534 -29.386 1.00 90.06 101 ARG A C 1
ATOM 846 O O . ARG A 1 101 ? 23.936 -6.737 -29.040 1.00 90.06 101 ARG A O 1
ATOM 853 N N . ALA A 1 102 ? 23.357 -8.649 -30.055 1.00 92.44 102 ALA A N 1
ATOM 854 C CA . ALA A 1 102 ? 24.708 -8.966 -30.506 1.00 92.44 102 ALA A CA 1
ATOM 855 C C . ALA A 1 102 ? 25.195 -7.985 -31.588 1.00 92.44 102 ALA A C 1
ATOM 857 O O . ALA A 1 102 ? 26.315 -7.488 -31.481 1.00 92.44 102 ALA A O 1
ATOM 858 N N . GLU A 1 103 ? 24.346 -7.650 -32.569 1.00 89.44 103 GLU A N 1
ATOM 859 C CA . GLU A 1 103 ? 24.662 -6.648 -33.599 1.00 89.44 103 GLU A CA 1
ATOM 860 C C . GLU A 1 103 ? 24.887 -5.259 -32.979 1.00 89.44 103 GLU A C 1
ATOM 862 O O . GLU A 1 103 ? 25.834 -4.566 -33.344 1.00 89.44 103 GLU A O 1
ATOM 867 N N . GLU A 1 104 ? 24.070 -4.854 -32.001 1.00 87.38 104 GLU A N 1
ATOM 868 C CA . GLU A 1 104 ? 24.247 -3.572 -31.307 1.00 87.38 104 GLU A CA 1
ATOM 869 C C . GLU A 1 104 ? 25.586 -3.509 -30.555 1.00 87.38 104 GLU A C 1
ATOM 871 O O . GLU A 1 104 ? 26.302 -2.509 -30.629 1.00 87.38 104 GLU A O 1
ATOM 876 N N . MET A 1 105 ? 25.964 -4.591 -29.870 1.00 89.12 105 MET A N 1
ATOM 877 C CA . MET A 1 105 ? 27.250 -4.681 -29.173 1.00 89.12 105 MET A CA 1
ATOM 878 C C . MET A 1 105 ? 28.438 -4.627 -30.144 1.00 89.12 105 MET A C 1
ATOM 880 O O . MET A 1 105 ? 29.452 -4.001 -29.833 1.00 89.12 105 MET A O 1
ATOM 884 N N . GLU A 1 106 ? 28.323 -5.251 -31.318 1.00 88.62 106 GLU A N 1
ATOM 885 C CA . GLU A 1 106 ? 29.351 -5.188 -32.361 1.00 88.62 106 GLU A CA 1
ATOM 886 C C . GLU A 1 106 ? 29.460 -3.783 -32.965 1.00 88.62 106 GLU A C 1
ATOM 888 O O . GLU A 1 106 ? 30.569 -3.265 -33.101 1.00 88.62 106 GLU A O 1
ATOM 893 N N . ARG A 1 107 ? 28.329 -3.117 -33.237 1.00 90.25 107 ARG A N 1
ATOM 894 C CA . ARG A 1 107 ? 28.317 -1.719 -33.696 1.00 90.25 107 ARG A CA 1
ATOM 895 C C . ARG A 1 107 ? 28.981 -0.783 -32.696 1.00 90.25 107 ARG A C 1
ATOM 897 O O . ARG A 1 107 ? 29.845 -0.012 -33.094 1.00 90.25 107 ARG A O 1
ATOM 904 N N . ARG A 1 108 ? 28.644 -0.889 -31.406 1.00 92.00 108 ARG A N 1
ATOM 905 C CA . ARG A 1 108 ? 29.287 -0.081 -30.355 1.00 92.00 108 ARG A CA 1
ATOM 906 C C . ARG A 1 108 ? 30.787 -0.335 -30.278 1.00 92.00 108 ARG A C 1
ATOM 908 O O . ARG A 1 108 ? 31.553 0.589 -30.041 1.00 92.00 108 ARG A O 1
ATOM 915 N N . ARG A 1 109 ? 31.220 -1.582 -30.475 1.00 91.94 109 ARG A N 1
ATOM 916 C CA . ARG A 1 109 ? 32.646 -1.919 -30.495 1.00 91.94 109 ARG A CA 1
ATOM 917 C C . ARG A 1 109 ? 33.362 -1.273 -31.684 1.00 91.94 109 ARG A C 1
ATOM 919 O O . ARG A 1 109 ? 34.424 -0.699 -31.480 1.00 91.94 109 ARG A O 1
ATOM 926 N N . LEU A 1 110 ? 32.783 -1.351 -32.882 1.00 90.50 110 LEU A N 1
ATOM 927 C CA . LEU A 1 110 ? 33.330 -0.709 -34.082 1.00 90.50 110 LEU A CA 1
ATOM 928 C C . LEU A 1 110 ? 33.370 0.817 -33.946 1.00 90.50 110 LEU A C 1
ATOM 930 O O . LEU A 1 110 ? 34.344 1.436 -34.352 1.00 90.50 110 LEU A O 1
ATOM 934 N N . GLU A 1 111 ? 32.346 1.421 -33.347 1.00 89.69 111 GLU A N 1
ATOM 935 C CA . GLU A 1 111 ? 32.298 2.865 -33.102 1.00 89.69 111 GLU A CA 1
ATOM 936 C C . GLU A 1 111 ? 33.369 3.317 -32.101 1.00 89.69 111 GLU A C 1
ATOM 938 O O . GLU A 1 111 ? 34.015 4.339 -32.319 1.00 89.69 111 GLU A O 1
ATOM 943 N N . LEU A 1 112 ? 33.612 2.539 -31.039 1.00 91.19 112 LEU A N 1
ATOM 944 C CA . LEU A 1 112 ? 34.710 2.799 -30.105 1.00 91.19 112 LEU A CA 1
ATOM 945 C C . LEU A 1 112 ? 36.080 2.662 -30.782 1.00 91.19 112 LEU A C 1
ATOM 947 O O . LEU A 1 112 ? 36.938 3.510 -30.565 1.00 91.19 112 LEU A O 1
ATOM 951 N N . GLU A 1 113 ? 36.275 1.645 -31.624 1.00 90.00 113 GLU A N 1
ATOM 952 C CA . GLU A 1 113 ? 37.519 1.455 -32.383 1.00 90.00 113 GLU A CA 1
ATOM 953 C C . GLU A 1 113 ? 37.748 2.599 -33.387 1.00 90.00 113 GLU A C 1
ATOM 955 O O . GLU A 1 113 ? 38.841 3.156 -33.452 1.00 90.00 113 GLU A O 1
ATOM 960 N N . GLU A 1 114 ? 36.704 3.032 -34.102 1.00 86.44 114 GLU A N 1
ATOM 961 C CA . GLU A 1 114 ? 36.775 4.183 -35.010 1.00 86.44 114 GLU A CA 1
ATOM 962 C C . GLU A 1 114 ? 37.011 5.497 -34.244 1.00 86.44 114 GLU A C 1
ATOM 964 O O . GLU A 1 114 ? 37.733 6.376 -34.717 1.00 86.44 114 GLU A O 1
ATOM 969 N N . ALA A 1 115 ? 36.432 5.653 -33.050 1.00 89.31 115 ALA A N 1
ATOM 970 C CA . ALA A 1 115 ? 36.670 6.805 -32.185 1.00 89.31 115 ALA A CA 1
ATOM 971 C C . ALA A 1 115 ? 38.105 6.827 -31.640 1.00 89.31 115 ALA A C 1
ATOM 973 O O . ALA A 1 115 ? 38.718 7.892 -31.612 1.00 89.31 115 ALA A O 1
ATOM 974 N N . GLU A 1 116 ? 38.664 5.676 -31.259 1.00 87.44 116 GLU A N 1
ATOM 975 C CA . GLU A 1 116 ? 40.071 5.538 -30.865 1.00 87.44 116 GLU A CA 1
ATOM 976 C C . GLU A 1 116 ? 41.013 5.834 -32.038 1.00 87.44 116 GLU A C 1
ATOM 978 O O . GLU A 1 116 ? 41.987 6.572 -31.873 1.00 87.44 116 GLU A O 1
ATOM 983 N N . GLU A 1 117 ? 40.707 5.339 -33.241 1.00 87.75 117 GLU A N 1
ATOM 984 C CA . GLU A 1 117 ? 41.489 5.627 -34.446 1.00 87.75 117 GLU A CA 1
ATOM 985 C C . GLU A 1 117 ? 41.411 7.116 -34.818 1.00 87.75 117 GLU A C 1
ATOM 987 O O . GLU A 1 117 ? 42.438 7.741 -35.093 1.00 87.75 117 GLU A O 1
ATOM 992 N N . ARG A 1 118 ? 40.221 7.732 -34.739 1.00 84.56 118 ARG A N 1
ATOM 993 C CA . ARG A 1 118 ? 40.048 9.185 -34.903 1.00 84.56 118 ARG A CA 1
ATOM 994 C C . ARG A 1 118 ? 40.806 9.968 -33.840 1.00 84.56 118 ARG A C 1
ATOM 996 O O . ARG A 1 118 ? 41.439 10.958 -34.192 1.00 84.56 118 ARG A O 1
ATOM 1003 N N . ALA A 1 119 ? 40.763 9.553 -32.576 1.00 86.25 119 ALA A N 1
ATOM 1004 C CA . ALA A 1 119 ? 41.487 10.209 -31.492 1.00 86.25 119 ALA A CA 1
ATOM 1005 C C . ALA A 1 119 ? 43.002 10.111 -31.706 1.00 86.25 119 ALA A C 1
ATOM 1007 O O . ALA A 1 119 ? 43.699 11.111 -31.573 1.00 86.25 119 ALA A O 1
ATOM 1008 N N . SER A 1 120 ? 43.507 8.950 -32.133 1.00 85.25 120 SER A N 1
ATOM 1009 C CA . SER A 1 120 ? 44.920 8.762 -32.469 1.00 85.25 120 SER A CA 1
ATOM 1010 C C . SER A 1 120 ? 45.338 9.595 -33.685 1.00 85.25 120 SER A C 1
ATOM 1012 O O . SER A 1 120 ? 46.380 10.251 -33.663 1.00 85.25 120 SER A O 1
ATOM 1014 N N . ALA A 1 121 ? 44.505 9.650 -34.729 1.00 84.81 121 ALA A N 1
ATOM 1015 C CA . ALA A 1 121 ? 44.742 10.491 -35.898 1.00 84.81 121 ALA A CA 1
ATOM 1016 C C . ALA A 1 121 ? 44.696 11.985 -35.548 1.00 84.81 121 ALA A C 1
ATOM 1018 O O . ALA A 1 121 ? 45.523 12.753 -36.040 1.00 84.81 121 ALA A O 1
ATOM 1019 N N . GLN A 1 122 ? 43.769 12.402 -34.681 1.00 83.81 122 GLN A N 1
ATOM 1020 C CA . GLN A 1 122 ? 43.702 13.763 -34.156 1.00 83.81 122 GLN A CA 1
ATOM 1021 C C . GLN A 1 122 ? 44.904 14.083 -33.278 1.00 83.81 122 GLN A C 1
ATOM 1023 O O . GLN A 1 122 ? 45.431 15.178 -33.400 1.00 83.81 122 GLN A O 1
ATOM 1028 N N . GLU A 1 123 ? 45.378 13.159 -32.445 1.00 82.62 123 GLU A N 1
ATOM 1029 C CA . GLU A 1 123 ? 46.576 13.358 -31.631 1.00 82.62 123 GLU A CA 1
ATOM 1030 C C . GLU A 1 123 ? 47.820 13.484 -32.516 1.00 82.62 123 GLU A C 1
ATOM 1032 O O . GLU A 1 123 ? 48.607 14.411 -32.337 1.00 82.62 123 GLU A O 1
ATOM 1037 N N . ALA A 1 124 ? 47.968 12.637 -33.538 1.00 84.50 124 ALA A N 1
ATOM 1038 C CA . ALA A 1 124 ? 49.046 12.746 -34.518 1.00 84.50 124 ALA A CA 1
ATOM 1039 C C . ALA A 1 124 ? 48.962 14.061 -35.314 1.00 84.50 124 ALA A C 1
ATOM 1041 O O . ALA A 1 124 ? 49.969 14.748 -35.504 1.00 84.50 124 ALA A O 1
ATOM 1042 N N . ALA A 1 125 ? 47.757 14.455 -35.736 1.00 81.75 125 ALA A N 1
ATOM 1043 C CA . ALA A 1 125 ? 47.516 15.729 -36.401 1.00 81.75 125 ALA A CA 1
ATOM 1044 C C . ALA A 1 125 ? 47.746 16.918 -35.462 1.00 81.75 125 ALA A C 1
ATOM 1046 O O . ALA A 1 125 ? 48.244 17.940 -35.915 1.00 81.75 125 ALA A O 1
ATOM 1047 N N . ALA A 1 126 ? 47.434 16.798 -34.172 1.00 79.75 126 ALA A N 1
ATOM 1048 C CA . ALA A 1 126 ? 47.664 17.811 -33.152 1.00 79.75 126 ALA A CA 1
ATOM 1049 C C . ALA A 1 126 ? 49.141 17.905 -32.779 1.00 79.75 126 ALA A C 1
ATOM 1051 O O . ALA A 1 126 ? 49.610 18.999 -32.514 1.00 79.75 126 ALA A O 1
ATOM 1052 N N . GLN A 1 127 ? 49.906 16.814 -32.807 1.00 80.00 127 GLN A N 1
ATOM 1053 C CA . GLN A 1 127 ? 51.362 16.860 -32.661 1.00 80.00 127 GLN A CA 1
ATOM 1054 C C . GLN A 1 127 ? 52.004 17.536 -33.876 1.00 80.00 127 GLN A C 1
ATOM 1056 O O . GLN A 1 127 ? 52.795 18.466 -33.709 1.00 80.00 127 GLN A O 1
ATOM 1061 N N . ALA A 1 128 ? 51.597 17.156 -35.093 1.00 78.62 128 ALA A N 1
ATOM 1062 C CA . ALA A 1 128 ? 52.051 17.804 -36.323 1.00 78.62 128 ALA A CA 1
ATOM 1063 C C . ALA A 1 128 ? 51.615 19.279 -36.389 1.00 78.62 128 ALA A C 1
ATOM 1065 O O . ALA A 1 128 ? 52.375 20.150 -36.819 1.00 78.62 128 ALA A O 1
ATOM 1066 N N . SER A 1 129 ? 50.396 19.586 -35.933 1.00 71.00 129 SER A N 1
ATOM 1067 C CA . SER A 1 129 ? 49.901 20.954 -35.859 1.00 71.00 129 SER A CA 1
ATOM 1068 C C . SER A 1 129 ? 50.551 21.714 -34.721 1.00 71.00 129 SER A C 1
ATOM 1070 O O . SER A 1 129 ? 50.829 22.869 -34.939 1.00 71.00 129 SER A O 1
ATOM 1072 N N . ALA A 1 130 ? 50.876 21.129 -33.569 1.00 68.38 130 ALA A N 1
ATOM 1073 C CA . ALA A 1 130 ? 51.587 21.800 -32.482 1.00 68.38 130 ALA A CA 1
ATOM 1074 C C . ALA A 1 130 ? 53.024 22.138 -32.891 1.00 68.38 130 ALA A C 1
ATOM 1076 O O . ALA A 1 130 ? 53.496 23.238 -32.598 1.00 68.38 130 ALA A O 1
ATOM 1077 N N . GLU A 1 131 ? 53.697 21.259 -33.644 1.00 68.69 131 GLU A N 1
ATOM 1078 C CA . GLU A 1 131 ? 54.954 21.600 -34.324 1.00 68.69 131 GLU A CA 1
ATOM 1079 C C . GLU A 1 131 ? 54.772 22.781 -35.286 1.00 68.69 131 GLU A C 1
ATOM 1081 O O . GLU A 1 131 ? 55.618 23.676 -35.337 1.00 68.69 131 GLU A O 1
ATOM 1086 N N . ARG A 1 132 ? 53.641 22.840 -35.999 1.00 61.62 132 ARG A N 1
ATOM 1087 C CA . ARG A 1 132 ? 53.312 23.925 -36.935 1.00 61.62 132 ARG A CA 1
ATOM 1088 C C . ARG A 1 132 ? 52.780 25.203 -36.264 1.00 61.62 132 ARG A C 1
ATOM 1090 O O . ARG A 1 132 ? 53.003 26.290 -36.781 1.00 61.62 132 ARG A O 1
ATOM 1097 N N . LYS A 1 133 ? 52.109 25.098 -35.119 1.00 49.56 133 LYS A N 1
ATOM 1098 C CA . LYS A 1 133 ? 51.431 26.161 -34.359 1.00 49.56 133 LYS A CA 1
ATOM 1099 C C . LYS A 1 133 ? 52.417 26.851 -33.428 1.00 49.56 133 LYS A C 1
ATOM 1101 O O . LYS A 1 133 ? 52.310 28.052 -33.249 1.00 49.56 133 LYS A O 1
ATOM 1106 N N . ARG A 1 134 ? 53.508 26.172 -33.032 1.00 55.50 134 ARG A N 1
ATOM 1107 C CA . ARG A 1 134 ? 54.745 26.864 -32.612 1.00 55.50 134 ARG A CA 1
ATOM 1108 C C . ARG A 1 134 ? 55.227 27.894 -33.640 1.00 55.50 134 ARG A C 1
ATOM 1110 O O . ARG A 1 134 ? 55.968 28.795 -33.266 1.00 55.50 134 ARG A O 1
ATOM 1117 N N . TYR A 1 135 ? 54.829 27.763 -34.906 1.00 49.50 135 TYR A N 1
ATOM 1118 C CA . TYR A 1 135 ? 55.157 28.714 -35.961 1.00 49.50 135 TYR A CA 1
ATOM 1119 C C . TYR A 1 135 ? 54.030 29.678 -36.347 1.00 49.50 135 TYR A C 1
ATOM 1121 O O . TYR A 1 135 ? 54.328 30.636 -37.053 1.00 49.50 135 TYR A O 1
ATOM 1129 N N . MET A 1 136 ? 52.781 29.471 -35.922 1.00 46.66 136 MET A N 1
ATOM 1130 C CA . MET A 1 136 ? 51.631 30.285 -36.352 1.00 46.66 136 MET A CA 1
ATOM 1131 C C . MET A 1 136 ? 50.534 30.300 -35.276 1.00 46.66 136 MET A C 1
ATOM 1133 O O . MET A 1 136 ? 49.400 29.890 -35.524 1.00 46.66 136 MET A O 1
ATOM 1137 N N . ASP A 1 137 ? 50.915 30.699 -34.061 1.00 37.00 137 ASP A N 1
ATOM 1138 C CA . ASP A 1 137 ? 49.973 31.103 -33.015 1.00 37.00 137 ASP A CA 1
ATOM 1139 C C . ASP A 1 137 ? 49.114 32.278 -33.516 1.00 37.00 137 ASP A C 1
ATOM 1141 O O . ASP A 1 137 ? 49.576 33.058 -34.349 1.00 37.00 137 ASP A O 1
ATOM 1145 N N . ASP A 1 138 ? 47.891 32.375 -33.004 1.00 33.78 138 ASP A N 1
ATOM 1146 C CA . ASP A 1 138 ? 46.821 33.326 -33.359 1.00 33.78 138 ASP A CA 1
ATOM 1147 C C . ASP A 1 138 ? 45.859 32.861 -34.475 1.00 33.78 138 ASP A C 1
ATOM 1149 O O . ASP A 1 138 ? 45.853 33.354 -35.605 1.00 33.78 138 ASP A O 1
ATOM 1153 N N . SER A 1 139 ? 44.974 31.915 -34.150 1.00 37.41 139 SER A N 1
ATOM 1154 C CA . SER A 1 139 ? 43.555 32.004 -34.555 1.00 37.41 139 SER A CA 1
ATOM 1155 C C . SER A 1 139 ? 42.697 30.960 -33.839 1.00 37.41 139 SER A C 1
ATOM 1157 O O . SER A 1 139 ? 42.966 29.754 -33.877 1.00 37.41 139 SER A O 1
ATOM 1159 N N . ASP A 1 140 ? 41.684 31.490 -33.164 1.00 32.88 140 ASP A N 1
ATOM 1160 C CA . ASP A 1 140 ? 40.570 30.826 -32.500 1.00 32.88 140 ASP A CA 1
ATOM 1161 C C . ASP A 1 140 ? 39.512 30.433 -33.540 1.00 32.88 140 ASP A C 1
ATOM 1163 O O . ASP A 1 140 ? 39.243 31.241 -34.424 1.00 32.88 140 ASP A O 1
ATOM 1167 N N . GLU A 1 141 ? 38.900 29.248 -33.431 1.00 39.41 141 GLU A N 1
ATOM 1168 C CA . GLU A 1 141 ? 37.482 29.060 -33.790 1.00 39.41 141 GLU A CA 1
ATOM 1169 C C . GLU A 1 141 ? 36.937 27.680 -33.379 1.00 39.41 141 GLU A C 1
ATOM 1171 O O . GLU A 1 141 ? 37.587 26.640 -33.509 1.00 39.41 141 GLU A O 1
ATOM 1176 N N . ASP A 1 142 ? 35.722 27.757 -32.844 1.00 34.84 142 ASP A N 1
ATOM 1177 C CA . ASP A 1 142 ? 34.857 26.757 -32.226 1.00 34.84 142 ASP A CA 1
ATOM 1178 C C . ASP A 1 142 ? 34.337 25.668 -33.186 1.00 34.84 142 ASP A C 1
ATOM 1180 O O . ASP A 1 142 ? 34.229 25.897 -34.388 1.00 34.84 142 ASP A O 1
ATOM 1184 N N . SER A 1 143 ? 33.899 24.520 -32.645 1.00 39.00 143 SER A N 1
ATOM 1185 C CA . SER A 1 143 ? 32.595 23.911 -32.988 1.00 39.00 143 SER A CA 1
ATOM 1186 C C . SER A 1 143 ? 32.353 22.619 -32.200 1.00 39.00 143 SER A C 1
ATOM 1188 O O . SER A 1 143 ? 33.043 21.615 -32.380 1.00 39.00 143 SER A O 1
ATOM 1190 N N . ASP A 1 144 ? 31.287 22.639 -31.408 1.00 37.00 144 ASP A N 1
ATOM 1191 C CA . ASP A 1 144 ? 30.726 21.510 -30.671 1.00 37.00 144 ASP A CA 1
ATOM 1192 C C . ASP A 1 144 ? 29.873 20.617 -31.596 1.00 37.00 144 ASP A C 1
ATOM 1194 O O . ASP A 1 144 ? 29.153 21.116 -32.464 1.00 37.00 144 ASP A O 1
ATOM 1198 N N . GLY A 1 145 ? 29.946 19.294 -31.418 1.00 37.62 145 GLY A N 1
ATOM 1199 C CA . GLY A 1 145 ? 29.164 18.301 -32.163 1.00 37.62 145 GLY A CA 1
ATOM 1200 C C . GLY A 1 145 ? 28.423 17.361 -31.213 1.00 37.62 145 GLY A C 1
ATOM 1201 O O . GLY A 1 145 ? 29.012 16.433 -30.666 1.00 37.62 145 GLY A O 1
ATOM 1202 N N . GLU A 1 146 ? 27.135 17.631 -31.015 1.00 39.12 146 GLU A N 1
ATOM 1203 C CA . GLU A 1 146 ? 26.184 16.884 -30.188 1.00 39.12 146 GLU A CA 1
ATOM 1204 C C . GLU A 1 146 ? 25.362 15.936 -31.089 1.00 39.12 146 GLU A C 1
ATOM 1206 O O . GLU A 1 146 ? 24.697 16.391 -32.019 1.00 39.12 146 GLU A O 1
ATOM 1211 N N . ASN A 1 147 ? 25.396 14.620 -30.837 1.00 40.47 147 ASN A N 1
ATOM 1212 C CA . ASN A 1 147 ? 24.607 13.623 -31.575 1.00 40.47 147 ASN A CA 1
ATOM 1213 C C . ASN A 1 147 ? 23.482 13.066 -30.688 1.00 40.47 147 ASN A C 1
ATOM 1215 O O . ASN A 1 147 ? 23.718 12.234 -29.814 1.00 40.47 147 ASN A O 1
ATOM 1219 N N . GLY A 1 148 ? 22.251 13.517 -30.941 1.00 39.84 148 GLY A N 1
ATOM 1220 C CA . GLY A 1 148 ? 21.019 12.978 -30.365 1.00 39.84 148 GLY A CA 1
ATOM 1221 C C . GLY A 1 148 ? 20.398 11.905 -31.260 1.00 39.84 148 GLY A C 1
ATOM 1222 O O . GLY A 1 148 ? 20.040 12.178 -32.405 1.00 39.84 148 GLY A O 1
ATOM 1223 N N . ILE A 1 149 ? 20.248 10.689 -30.737 1.00 43.50 149 ILE A N 1
ATOM 1224 C CA . ILE A 1 149 ? 19.481 9.601 -31.355 1.00 43.50 149 ILE A CA 1
ATOM 1225 C C . ILE A 1 149 ? 18.786 8.854 -30.214 1.00 43.50 149 ILE A C 1
ATOM 1227 O O . ILE A 1 149 ? 19.378 7.942 -29.665 1.00 43.50 149 ILE A O 1
ATOM 1231 N N . ASP A 1 150 ? 17.584 9.289 -29.813 1.00 50.62 150 ASP A N 1
ATOM 1232 C CA . ASP A 1 150 ? 16.620 8.466 -29.040 1.00 50.62 150 ASP A CA 1
ATOM 1233 C C . ASP A 1 150 ? 15.176 9.047 -28.973 1.00 50.62 150 ASP A C 1
ATOM 1235 O O . ASP A 1 150 ? 14.289 8.480 -28.331 1.00 50.62 150 ASP A O 1
ATOM 1239 N N . ASP A 1 151 ? 14.860 10.145 -29.678 1.00 49.88 151 ASP A N 1
ATOM 1240 C CA . ASP A 1 151 ? 13.615 10.904 -29.440 1.00 49.88 151 ASP A CA 1
ATOM 1241 C C . ASP A 1 151 ? 12.360 10.469 -30.232 1.00 49.88 151 ASP A C 1
ATOM 1243 O O . ASP A 1 151 ? 11.268 10.992 -29.988 1.00 49.88 151 ASP A O 1
ATOM 1247 N N . GLU A 1 152 ? 12.424 9.500 -31.151 1.00 52.12 152 GLU A N 1
ATOM 1248 C CA . GLU A 1 152 ? 11.276 9.211 -32.039 1.00 52.12 152 GLU A CA 1
ATOM 1249 C C . GLU A 1 152 ? 10.068 8.568 -31.325 1.00 52.12 152 GLU A C 1
ATOM 1251 O O . GLU A 1 152 ? 8.909 8.891 -31.621 1.00 52.12 152 GLU A O 1
ATOM 1256 N N . GLN A 1 153 ? 10.294 7.689 -30.341 1.00 49.09 153 GLN A N 1
ATOM 1257 C CA . GLN A 1 153 ? 9.186 7.085 -29.583 1.00 49.09 153 GLN A CA 1
ATOM 1258 C C . GLN A 1 153 ? 8.553 8.078 -28.600 1.00 49.09 153 GLN A C 1
ATOM 1260 O O . GLN A 1 153 ? 7.335 8.074 -28.404 1.00 49.09 153 GLN A O 1
ATOM 1265 N N . SER A 1 154 ? 9.355 8.981 -28.036 1.00 50.66 154 SER A N 1
ATOM 1266 C CA . SER A 1 154 ? 8.863 10.070 -27.191 1.00 50.66 154 SER A CA 1
ATOM 1267 C C . SER A 1 154 ? 8.044 11.073 -28.009 1.00 50.66 154 SER A C 1
ATOM 1269 O O . SER A 1 154 ? 6.972 11.491 -27.566 1.00 50.66 154 SER A O 1
ATOM 1271 N N . ALA A 1 155 ? 8.466 11.392 -29.237 1.00 57.41 155 ALA A N 1
ATOM 1272 C CA . ALA A 1 155 ? 7.784 12.356 -30.101 1.00 57.41 155 ALA A CA 1
ATOM 1273 C C . ALA A 1 155 ? 6.337 11.956 -30.437 1.00 57.41 155 ALA A C 1
ATOM 1275 O O . ALA A 1 155 ? 5.442 12.801 -30.437 1.00 57.41 155 ALA A O 1
ATOM 1276 N N . SER A 1 156 ? 6.074 10.668 -30.674 1.00 56.06 156 SER A N 1
ATOM 1277 C CA . SER A 1 156 ? 4.729 10.187 -31.026 1.00 56.06 156 SER A CA 1
ATOM 1278 C C . SER A 1 156 ? 3.740 10.231 -29.851 1.00 56.06 156 SER A C 1
ATOM 1280 O O . SER A 1 156 ? 2.569 10.560 -30.053 1.00 56.06 156 SER A O 1
ATOM 1282 N N . LEU A 1 157 ? 4.196 9.994 -28.614 1.00 53.50 157 LEU A N 1
ATOM 1283 C CA . LEU A 1 157 ? 3.374 10.201 -27.413 1.00 53.50 157 LEU A CA 1
ATOM 1284 C C . LEU A 1 157 ? 3.199 11.687 -27.079 1.00 53.50 157 LEU A C 1
ATOM 1286 O O . LEU A 1 157 ? 2.102 12.094 -26.695 1.00 53.50 157 LEU A O 1
ATOM 1290 N N . VAL A 1 158 ? 4.242 12.502 -27.266 1.00 59.97 158 VAL A N 1
ATOM 1291 C CA . VAL A 1 158 ? 4.178 13.963 -27.089 1.00 59.97 158 VAL A CA 1
ATOM 1292 C C . VAL A 1 158 ? 3.218 14.600 -28.102 1.00 59.97 158 VAL A C 1
ATOM 1294 O O . VAL A 1 158 ? 2.489 15.524 -27.748 1.00 59.97 158 VAL A O 1
ATOM 1297 N N . ALA A 1 159 ? 3.130 14.068 -29.326 1.00 62.75 159 ALA A N 1
ATOM 1298 C CA . ALA A 1 159 ? 2.182 14.523 -30.344 1.00 62.75 159 ALA A CA 1
ATOM 1299 C C . ALA A 1 159 ? 0.710 14.255 -29.971 1.00 62.75 159 ALA A C 1
ATOM 1301 O O . ALA A 1 159 ? -0.183 14.980 -30.414 1.00 62.75 159 ALA A O 1
ATOM 1302 N N . MET A 1 160 ? 0.430 13.261 -29.119 1.00 59.34 160 MET A N 1
ATOM 1303 C CA . MET A 1 160 ? -0.911 12.989 -28.589 1.00 59.34 160 MET A CA 1
ATOM 1304 C C . MET A 1 160 ? -1.234 13.884 -27.385 1.00 59.34 160 MET A C 1
ATOM 1306 O O . MET A 1 160 ? -1.572 13.389 -26.304 1.00 59.34 160 MET A O 1
ATOM 1310 N N . LEU A 1 161 ? -1.150 15.206 -27.561 1.00 66.06 161 LEU A N 1
ATOM 1311 C CA . LEU A 1 161 ? -1.545 16.173 -26.537 1.00 66.06 161 LEU A CA 1
ATOM 1312 C C . LEU A 1 161 ? -3.005 15.931 -26.129 1.00 66.06 161 LEU A C 1
ATOM 1314 O O . LEU A 1 161 ? -3.950 16.286 -26.835 1.00 66.06 161 LEU A O 1
ATOM 1318 N N . ARG A 1 162 ? -3.184 15.308 -24.963 1.00 74.44 162 ARG A N 1
ATOM 1319 C CA . ARG A 1 162 ? -4.483 15.166 -24.304 1.00 74.44 162 ARG A CA 1
ATOM 1320 C C . ARG A 1 162 ? -4.953 16.548 -23.884 1.00 74.44 162 ARG A C 1
ATOM 1322 O O . ARG A 1 162 ? -4.174 17.342 -23.354 1.00 74.44 162 ARG A O 1
ATOM 1329 N N . THR A 1 163 ? -6.237 16.833 -24.051 1.00 84.75 163 THR A N 1
ATOM 1330 C CA . THR A 1 163 ? -6.775 18.094 -23.524 1.00 84.75 163 THR A CA 1
ATOM 1331 C C . THR A 1 163 ? -6.753 18.070 -21.992 1.00 84.75 163 THR A C 1
ATOM 1333 O O . THR A 1 163 ? -6.922 17.017 -21.374 1.00 84.75 163 THR A O 1
ATOM 1336 N N . GLN A 1 164 ? -6.617 19.228 -21.337 1.00 86.00 164 GLN A N 1
ATOM 1337 C CA . GLN A 1 164 ? -6.687 19.287 -19.868 1.00 86.00 164 GLN A CA 1
ATOM 1338 C C . GLN A 1 164 ? -8.018 18.722 -19.334 1.00 86.00 164 GLN A C 1
ATOM 1340 O O . GLN A 1 164 ? -8.060 18.144 -18.250 1.00 86.00 164 GLN A O 1
ATOM 1345 N N . ALA A 1 165 ? -9.104 18.841 -20.107 1.00 86.12 165 ALA A N 1
ATOM 1346 C CA . ALA A 1 165 ? -10.396 18.247 -19.779 1.00 86.12 165 ALA A CA 1
ATOM 1347 C C . ALA A 1 165 ? -10.351 16.708 -19.784 1.00 86.12 165 ALA A C 1
ATOM 1349 O O . ALA A 1 165 ? -10.856 16.080 -18.851 1.00 86.12 165 ALA A O 1
ATOM 1350 N N . GLU A 1 166 ? -9.708 16.095 -20.782 1.00 84.56 166 GLU A N 1
ATOM 1351 C CA . GLU A 1 166 ? -9.476 14.646 -20.825 1.00 84.56 166 GLU A CA 1
ATOM 1352 C C . GLU A 1 166 ? -8.588 14.183 -19.672 1.00 84.56 166 GLU A C 1
ATOM 1354 O O . GLU A 1 166 ? -8.906 13.186 -19.026 1.00 84.56 166 GLU A O 1
ATOM 1359 N N . ILE A 1 167 ? -7.522 14.931 -19.370 1.00 84.62 167 ILE A N 1
ATOM 1360 C CA . ILE A 1 167 ? -6.628 14.648 -18.241 1.00 84.62 167 ILE A CA 1
ATOM 1361 C C . ILE A 1 167 ? -7.417 14.693 -16.928 1.00 84.62 167 ILE A C 1
ATOM 1363 O O . ILE A 1 167 ? -7.374 13.744 -16.147 1.00 84.62 167 ILE A O 1
ATOM 1367 N N . ASN A 1 168 ? -8.203 15.746 -16.700 1.00 89.00 168 ASN A N 1
ATOM 1368 C CA . ASN A 1 168 ? -9.023 15.886 -15.497 1.00 89.00 168 ASN A CA 1
ATOM 1369 C C . ASN A 1 168 ? -10.056 14.753 -15.380 1.00 89.00 168 ASN A C 1
ATOM 1371 O O . ASN A 1 168 ? -10.222 14.177 -14.304 1.00 89.00 168 ASN A O 1
ATOM 1375 N N . SER A 1 169 ? -10.718 14.391 -16.483 1.00 88.88 169 SER A N 1
ATOM 1376 C CA . SER A 1 169 ? -11.665 13.270 -16.534 1.00 88.88 169 SER A CA 1
ATOM 1377 C C . SER A 1 169 ? -10.987 11.934 -16.204 1.00 88.88 169 SER A C 1
ATOM 1379 O O . SER A 1 169 ? -11.475 11.175 -15.360 1.00 88.88 169 SER A O 1
ATOM 1381 N N . ALA A 1 170 ? -9.813 11.679 -16.788 1.00 84.00 170 ALA A N 1
ATOM 1382 C CA . ALA A 1 170 ? -9.010 10.493 -16.511 1.00 84.00 170 ALA A CA 1
ATOM 1383 C C . ALA A 1 170 ? -8.567 10.437 -15.042 1.00 84.00 170 ALA A C 1
ATOM 1385 O O . ALA A 1 170 ? -8.696 9.389 -14.411 1.00 84.00 170 ALA A O 1
ATOM 1386 N N . ILE A 1 171 ? -8.133 11.559 -14.456 1.00 87.31 171 ILE A N 1
ATOM 1387 C CA . ILE A 1 171 ? -7.761 11.647 -13.036 1.00 87.31 171 ILE A CA 1
ATOM 1388 C C . ILE A 1 171 ? -8.959 11.332 -12.136 1.00 87.31 171 ILE A C 1
ATOM 1390 O O . ILE A 1 171 ? -8.819 10.576 -11.171 1.00 87.31 171 ILE A O 1
ATOM 1394 N N . VAL A 1 172 ? -10.147 11.868 -12.435 1.00 89.12 172 VAL A N 1
ATOM 1395 C CA . VAL A 1 172 ? -11.367 11.589 -11.660 1.00 89.12 172 VAL A CA 1
ATOM 1396 C C . VAL A 1 172 ? -11.738 10.107 -11.746 1.00 89.12 172 VAL A C 1
ATOM 1398 O O . VAL A 1 172 ? -12.001 9.480 -10.713 1.00 89.12 172 VAL A O 1
ATOM 1401 N N . GLY A 1 173 ? -11.716 9.535 -12.954 1.00 86.19 173 GLY A N 1
ATOM 1402 C CA . GLY A 1 173 ? -11.976 8.116 -13.197 1.00 86.19 173 GLY A CA 1
ATOM 1403 C C . GLY A 1 173 ? -10.984 7.211 -12.466 1.00 86.19 173 GLY A C 1
ATOM 1404 O O . GLY A 1 173 ? -11.396 6.326 -11.714 1.00 86.19 173 GLY A O 1
ATOM 1405 N N . PHE A 1 174 ? -9.687 7.494 -12.597 1.00 89.75 174 PHE A N 1
ATOM 1406 C CA . PHE A 1 174 ? -8.609 6.784 -11.911 1.00 89.75 174 PHE A CA 1
ATOM 1407 C C . PHE A 1 174 ? -8.755 6.875 -10.390 1.00 89.75 174 PHE A C 1
ATOM 1409 O O . PHE A 1 174 ? -8.778 5.860 -9.702 1.00 89.75 174 PHE A O 1
ATOM 1416 N N . THR A 1 175 ? -8.967 8.075 -9.847 1.00 86.56 175 THR A N 1
ATOM 1417 C CA . THR A 1 175 ? -9.142 8.287 -8.401 1.00 86.56 175 THR A CA 1
ATOM 1418 C C . THR A 1 175 ? -10.365 7.545 -7.860 1.00 86.56 175 THR A C 1
ATOM 1420 O O . THR A 1 175 ? -10.349 7.026 -6.741 1.00 86.56 175 THR A O 1
ATOM 1423 N N . LYS A 1 176 ? -11.462 7.485 -8.623 1.0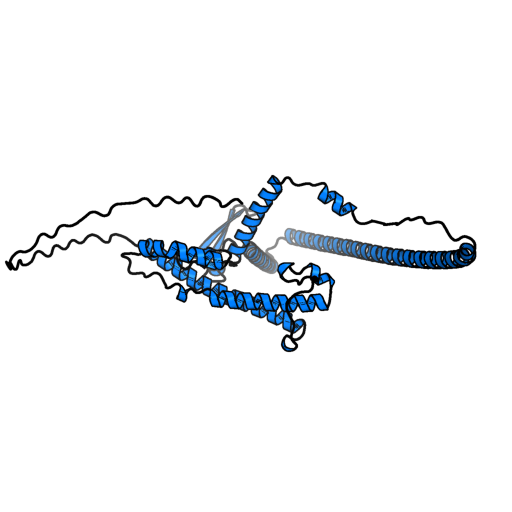0 83.56 176 LYS A N 1
ATOM 1424 C CA . LYS A 1 176 ? -12.637 6.682 -8.264 1.00 83.56 176 LYS A CA 1
ATOM 1425 C C . LYS A 1 176 ? -12.307 5.186 -8.282 1.00 83.56 176 LYS A C 1
ATOM 1427 O O . LYS A 1 176 ? -12.599 4.513 -7.296 1.00 83.56 176 LYS A O 1
ATOM 1432 N N . GLY A 1 177 ? -11.666 4.697 -9.345 1.00 82.44 177 GLY A N 1
ATOM 1433 C CA . GLY A 1 177 ? -11.252 3.298 -9.485 1.00 82.44 177 GLY A CA 1
ATOM 1434 C C . GLY A 1 177 ? -10.329 2.844 -8.354 1.00 82.44 177 GLY A C 1
ATOM 1435 O O . GLY A 1 177 ? -10.611 1.850 -7.691 1.00 82.44 177 GLY A O 1
ATOM 1436 N N . THR A 1 178 ? -9.300 3.631 -8.045 1.00 84.06 178 THR A N 1
ATOM 1437 C CA . THR A 1 178 ? -8.353 3.344 -6.960 1.00 84.06 178 THR A CA 1
ATOM 1438 C C . THR A 1 178 ? -9.039 3.325 -5.597 1.00 84.06 178 THR A C 1
ATOM 1440 O O . THR A 1 178 ? -8.797 2.420 -4.805 1.00 84.06 178 THR A O 1
ATOM 1443 N N . ARG A 1 179 ? -9.956 4.262 -5.316 1.00 80.06 179 ARG A N 1
ATOM 1444 C CA . ARG A 1 179 ? -10.737 4.242 -4.065 1.00 80.06 179 ARG A CA 1
ATOM 1445 C C . ARG A 1 179 ? -11.614 2.998 -3.945 1.00 80.06 179 ARG A C 1
ATOM 1447 O O . ARG A 1 179 ? -11.678 2.413 -2.869 1.00 80.06 179 ARG A O 1
ATOM 1454 N N . MET A 1 180 ? -12.267 2.581 -5.029 1.00 80.12 180 MET A N 1
ATOM 1455 C CA . MET A 1 180 ? -13.064 1.351 -5.036 1.00 80.12 180 MET A CA 1
ATOM 1456 C C . MET A 1 180 ? -12.192 0.114 -4.815 1.00 80.12 180 MET A C 1
ATOM 1458 O O . MET A 1 180 ? -12.550 -0.739 -4.005 1.00 80.12 180 MET A O 1
ATOM 1462 N N . LEU A 1 181 ? -11.029 0.047 -5.469 1.00 80.31 181 LEU A N 1
ATOM 1463 C CA . LEU A 1 181 ? -10.070 -1.039 -5.283 1.00 80.31 181 LEU A CA 1
ATOM 1464 C C . LEU A 1 181 ? -9.601 -1.113 -3.824 1.00 80.31 181 LEU A C 1
ATOM 1466 O O . LEU A 1 181 ? -9.697 -2.171 -3.207 1.00 80.31 181 LEU A O 1
ATOM 1470 N N . LEU A 1 182 ? -9.185 0.017 -3.246 1.00 81.06 182 LEU A N 1
ATOM 1471 C CA . LEU A 1 182 ? -8.752 0.099 -1.848 1.00 81.06 182 LEU A CA 1
ATOM 1472 C C . LEU A 1 182 ? -9.867 -0.272 -0.864 1.00 81.06 182 LEU A C 1
ATOM 1474 O O . LEU A 1 182 ? -9.601 -0.923 0.143 1.00 81.06 182 LEU A O 1
ATOM 1478 N N . ALA A 1 183 ? -11.112 0.117 -1.148 1.00 79.81 183 ALA A N 1
ATOM 1479 C CA . ALA A 1 183 ? -12.250 -0.271 -0.324 1.00 79.81 183 ALA A CA 1
ATOM 1480 C C . ALA A 1 183 ? -12.503 -1.783 -0.394 1.00 79.81 183 ALA A C 1
ATOM 1482 O O . ALA A 1 183 ? -12.683 -2.425 0.639 1.00 79.81 183 ALA A O 1
ATOM 1483 N N . SER A 1 184 ? -12.440 -2.367 -1.595 1.00 78.81 184 SER A N 1
ATOM 1484 C CA . SER A 1 184 ? -12.618 -3.810 -1.794 1.00 78.81 184 SER A CA 1
ATOM 1485 C C . SER A 1 184 ? -11.498 -4.649 -1.170 1.00 78.81 184 SER A C 1
ATOM 1487 O O . SER A 1 184 ? -11.758 -5.745 -0.682 1.00 78.81 184 SER A O 1
ATOM 1489 N N . SER A 1 185 ? -10.269 -4.124 -1.119 1.00 81.12 185 SER A N 1
ATOM 1490 C CA . SER A 1 185 ? -9.131 -4.791 -0.481 1.00 81.12 185 SER A CA 1
ATOM 1491 C C . SER A 1 185 ? -9.060 -4.562 1.034 1.00 81.12 185 SER A C 1
ATOM 1493 O O . SER A 1 185 ? -8.171 -5.099 1.695 1.00 81.12 185 SER A O 1
ATOM 1495 N N . GLY A 1 186 ? -9.963 -3.754 1.602 1.00 79.31 186 GLY A N 1
ATOM 1496 C CA . GLY A 1 186 ? -9.943 -3.397 3.021 1.00 79.31 186 GLY A CA 1
ATOM 1497 C C . GLY A 1 186 ? -8.767 -2.493 3.418 1.00 79.31 186 GLY A C 1
ATOM 1498 O O . GLY A 1 186 ? -8.400 -2.446 4.591 1.00 79.31 186 GLY A O 1
ATOM 1499 N N . ASN A 1 187 ? -8.174 -1.765 2.464 1.00 85.19 187 ASN A N 1
ATOM 1500 C CA . ASN A 1 187 ? -7.072 -0.818 2.680 1.00 85.19 187 ASN A CA 1
ATOM 1501 C C . ASN A 1 187 ? -7.559 0.577 3.129 1.00 85.19 187 ASN A C 1
ATOM 1503 O O . ASN A 1 187 ? -6.982 1.597 2.756 1.00 85.19 187 ASN A O 1
ATOM 1507 N N . GLY A 1 188 ? -8.628 0.627 3.923 1.00 90.50 188 GLY A N 1
ATOM 1508 C CA . GLY A 1 188 ? -9.144 1.849 4.542 1.00 90.50 188 GLY A CA 1
ATOM 1509 C C . GLY A 1 188 ? -9.142 1.769 6.067 1.00 90.50 188 GLY A C 1
ATOM 1510 O O . GLY A 1 188 ? -8.766 0.752 6.648 1.00 90.50 188 GLY A O 1
ATOM 1511 N N . TYR A 1 189 ? -9.600 2.840 6.703 1.00 94.81 189 TYR A N 1
ATOM 1512 C CA . TYR A 1 189 ? -9.783 2.983 8.144 1.00 94.81 189 TYR A CA 1
ATOM 1513 C C . TYR A 1 189 ? -11.251 3.262 8.427 1.00 94.81 189 TYR A C 1
ATOM 1515 O O . TYR A 1 189 ? -11.853 4.128 7.789 1.00 94.81 189 TYR A O 1
ATOM 1523 N N . ILE A 1 190 ? -11.825 2.515 9.360 1.00 94.38 190 ILE A N 1
ATOM 1524 C CA . ILE A 1 190 ? -13.251 2.580 9.664 1.00 94.38 190 ILE A CA 1
ATOM 1525 C C . ILE A 1 190 ? -13.498 3.541 10.828 1.00 94.38 190 ILE A C 1
ATOM 1527 O O . ILE A 1 190 ? -12.832 3.470 11.857 1.00 94.38 190 ILE A O 1
ATOM 1531 N N . SER A 1 191 ? -14.472 4.435 10.676 1.00 95.62 191 SER A N 1
ATOM 1532 C CA . SER A 1 191 ? -14.979 5.254 11.774 1.00 95.62 191 SER A CA 1
ATOM 1533 C C . SER A 1 191 ? -15.738 4.384 12.774 1.00 95.62 191 SER A C 1
ATOM 1535 O O . SER A 1 191 ? -16.658 3.658 12.401 1.00 95.62 191 SER A O 1
ATOM 1537 N N . TYR A 1 192 ? -15.401 4.498 14.058 1.00 95.56 192 TYR A N 1
ATOM 1538 C CA . TYR A 1 192 ? -16.112 3.803 15.134 1.00 95.56 192 TYR A CA 1
ATOM 1539 C C . TYR A 1 192 ? -17.485 4.412 15.457 1.00 95.56 192 TYR A C 1
ATOM 1541 O O . TYR A 1 192 ? -18.225 3.829 16.248 1.00 95.56 192 TYR A O 1
ATOM 1549 N N . LEU A 1 193 ? -17.812 5.575 14.876 1.00 94.31 193 LEU A N 1
ATOM 1550 C CA . LEU A 1 193 ? -19.075 6.278 15.101 1.00 94.31 193 LEU A CA 1
ATOM 1551 C C . LEU A 1 193 ? -20.200 5.741 14.214 1.00 94.31 193 LEU A C 1
ATOM 1553 O O . LEU A 1 193 ? -21.317 5.567 14.683 1.00 94.31 193 LEU A O 1
ATOM 1557 N N . ASP A 1 194 ? -19.912 5.493 12.934 1.00 90.44 194 ASP A N 1
ATOM 1558 C CA . ASP A 1 194 ? -20.927 5.111 11.942 1.00 90.44 194 ASP A CA 1
ATOM 1559 C C . ASP A 1 194 ? -20.489 3.998 10.977 1.00 90.44 194 ASP A C 1
ATOM 1561 O O . ASP A 1 194 ? -21.245 3.618 10.086 1.00 90.44 194 ASP A O 1
ATOM 1565 N N . GLY A 1 195 ? -19.269 3.472 11.118 1.00 90.88 195 GLY A N 1
ATOM 1566 C CA . GLY A 1 195 ? -18.737 2.437 10.234 1.00 90.88 195 GLY A CA 1
ATOM 1567 C C . GLY A 1 195 ? -18.265 2.940 8.863 1.00 90.88 195 GLY A C 1
ATOM 1568 O O . GLY A 1 195 ? -17.904 2.125 8.012 1.00 90.88 195 GLY A O 1
ATOM 1569 N N . SER A 1 196 ? -18.236 4.255 8.616 1.00 91.44 196 SER A N 1
ATOM 1570 C CA . SER A 1 196 ? -17.758 4.817 7.345 1.00 91.44 196 SER A CA 1
ATOM 1571 C C . SER A 1 196 ? -16.263 4.565 7.118 1.00 91.44 196 SER A C 1
ATOM 1573 O O . SER A 1 196 ? -15.460 4.591 8.050 1.00 91.44 196 SER A O 1
ATOM 1575 N N . MET A 1 197 ? -15.867 4.336 5.861 1.00 91.38 197 MET A N 1
ATOM 1576 C CA . MET A 1 197 ? -14.478 4.050 5.488 1.00 91.38 197 MET A CA 1
ATOM 1577 C C . MET A 1 197 ? -13.756 5.293 4.952 1.00 91.38 197 MET A C 1
ATOM 1579 O O . MET A 1 197 ? -14.250 5.982 4.060 1.00 91.38 197 MET A O 1
ATOM 1583 N N . HIS A 1 198 ? -12.533 5.518 5.431 1.00 93.25 198 HIS A N 1
ATOM 1584 C CA . HIS A 1 198 ? -11.644 6.609 5.025 1.00 93.25 198 HIS A CA 1
ATOM 1585 C C . HIS A 1 198 ? -10.285 6.061 4.584 1.00 93.25 198 HIS A C 1
ATOM 1587 O O . HIS A 1 198 ? -9.827 5.047 5.090 1.00 93.25 198 HIS A O 1
ATOM 1593 N N . PHE A 1 199 ? -9.597 6.733 3.662 1.00 90.44 199 PHE A N 1
ATOM 1594 C CA . PHE A 1 199 ? -8.339 6.217 3.088 1.00 90.44 199 PHE A CA 1
ATOM 1595 C C . PHE A 1 199 ? -7.068 6.678 3.812 1.00 90.44 199 PHE A C 1
ATOM 1597 O O . PHE A 1 199 ? -5.980 6.231 3.474 1.00 90.44 199 PHE A O 1
ATOM 1604 N N . THR A 1 200 ? -7.180 7.583 4.788 1.00 92.50 200 THR A N 1
ATOM 1605 C CA . THR A 1 200 ? -6.042 8.025 5.604 1.00 92.50 200 THR A CA 1
ATOM 1606 C C . THR A 1 200 ? -6.453 8.161 7.064 1.00 92.50 200 THR A C 1
ATOM 1608 O O . THR A 1 200 ? -7.588 8.549 7.353 1.00 92.50 200 THR A O 1
ATOM 1611 N N . ILE A 1 201 ? -5.510 7.898 7.974 1.00 94.88 201 ILE A N 1
ATOM 1612 C CA . ILE A 1 201 ? -5.694 8.043 9.427 1.00 94.88 201 ILE A CA 1
ATOM 1613 C C . ILE A 1 201 ? -6.163 9.467 9.771 1.00 94.88 201 ILE A C 1
ATOM 1615 O O . ILE A 1 201 ? -7.178 9.651 10.434 1.00 94.88 201 ILE A O 1
ATOM 1619 N N . ALA A 1 202 ? -5.512 10.486 9.202 1.00 95.50 202 ALA A N 1
ATOM 1620 C CA . ALA A 1 202 ? -5.890 11.882 9.425 1.00 95.50 202 ALA A CA 1
ATOM 1621 C C . ALA A 1 202 ? -7.341 12.201 9.008 1.00 95.50 202 ALA A C 1
ATOM 1623 O O . ALA A 1 202 ? -8.006 13.017 9.644 1.00 95.50 202 ALA A O 1
ATOM 1624 N N . LYS A 1 203 ? -7.858 11.567 7.943 1.00 95.44 203 LYS A N 1
ATOM 1625 C CA . LYS A 1 203 ? -9.240 11.790 7.490 1.00 95.44 203 LYS A CA 1
ATOM 1626 C C . LYS A 1 203 ? -10.258 11.158 8.433 1.00 95.44 203 LYS A C 1
ATOM 1628 O O . LYS A 1 203 ? -11.232 11.831 8.755 1.00 95.44 203 LYS A O 1
ATOM 1633 N N . VAL A 1 204 ? -10.034 9.921 8.889 1.00 95.69 204 VAL A N 1
ATOM 1634 C CA . VAL A 1 204 ? -10.956 9.266 9.836 1.00 95.69 204 VAL A CA 1
ATOM 1635 C C . VAL A 1 204 ? -10.950 9.963 11.192 1.00 95.69 204 VAL A C 1
ATOM 1637 O O . VAL A 1 204 ? -12.010 10.148 11.774 1.00 95.69 204 VAL A O 1
ATOM 1640 N N . GLU A 1 205 ? -9.804 10.437 11.673 1.00 95.31 205 GLU A N 1
ATOM 1641 C CA . GLU A 1 205 ? -9.753 11.177 12.935 1.00 95.31 205 GLU A CA 1
ATOM 1642 C C . GLU A 1 205 ? -10.441 12.532 12.835 1.00 95.31 205 GLU A C 1
ATOM 1644 O O . GLU A 1 205 ? -11.270 12.854 13.683 1.00 95.31 205 GLU A O 1
ATOM 1649 N N . LYS A 1 206 ? -10.173 13.298 11.768 1.00 96.38 206 LYS A N 1
ATOM 1650 C CA . LYS A 1 206 ? -10.881 14.558 11.509 1.00 96.38 206 LYS A CA 1
ATOM 1651 C C . LYS A 1 206 ? -12.389 14.330 11.417 1.00 96.38 206 LYS A C 1
ATOM 1653 O O . LYS A 1 206 ? -13.166 15.101 11.977 1.00 96.38 206 LYS A O 1
ATOM 1658 N N . TYR A 1 207 ? -12.798 13.267 10.727 1.00 96.00 207 TYR A N 1
ATOM 1659 C CA . TYR A 1 207 ? -14.195 12.872 10.627 1.00 96.00 207 TYR A CA 1
ATOM 1660 C C . TYR A 1 207 ? -14.795 12.567 12.002 1.00 96.00 207 TYR A C 1
ATOM 1662 O O . TYR A 1 207 ? -15.791 13.186 12.376 1.00 96.00 207 TYR A O 1
ATOM 1670 N N . ASN A 1 208 ? -14.153 11.683 12.771 1.00 95.56 208 ASN A N 1
ATOM 1671 C CA . ASN A 1 208 ? -14.588 11.292 14.107 1.00 95.56 208 ASN A CA 1
ATOM 1672 C C . ASN A 1 208 ? -14.712 12.509 15.025 1.00 95.56 208 ASN A C 1
ATOM 1674 O O . ASN A 1 208 ? -15.753 12.687 15.645 1.00 95.56 208 ASN A O 1
ATOM 1678 N N . ALA A 1 209 ? -13.706 13.385 15.049 1.00 94.38 209 ALA A N 1
ATOM 1679 C CA . ALA A 1 209 ? -13.734 14.610 15.841 1.00 94.38 209 ALA A CA 1
ATOM 1680 C C . ALA A 1 209 ? -14.923 15.507 15.457 1.00 94.38 209 ALA A C 1
ATOM 1682 O O . ALA A 1 209 ? -15.675 15.937 16.324 1.00 94.38 209 ALA A O 1
ATOM 1683 N N . SER A 1 210 ? -15.145 15.726 14.156 1.00 94.38 210 SER A N 1
ATOM 1684 C CA . SER A 1 210 ? -16.219 16.603 13.665 1.00 94.38 210 SER A CA 1
ATOM 1685 C C . SER A 1 210 ? -17.638 16.053 13.852 1.00 94.38 210 SER A C 1
ATOM 1687 O O . SER A 1 210 ? -18.592 16.825 13.911 1.00 94.38 210 SER A O 1
ATOM 1689 N N . LYS A 1 211 ? -17.804 14.725 13.898 1.00 93.00 211 LYS A N 1
ATOM 1690 C CA . LYS A 1 211 ? -19.121 14.079 14.004 1.00 93.00 211 LYS A CA 1
ATOM 1691 C C . LYS A 1 211 ? -19.484 13.649 15.417 1.00 93.00 211 LYS A C 1
ATOM 1693 O O . LYS A 1 211 ? -20.657 13.382 15.659 1.00 93.00 211 LYS A O 1
ATOM 1698 N N . ARG A 1 212 ? -18.514 13.578 16.329 1.00 92.69 212 ARG A N 1
ATOM 1699 C CA . ARG A 1 212 ? -18.706 13.039 17.677 1.00 92.69 212 ARG A CA 1
ATOM 1700 C C . ARG A 1 212 ? -19.859 13.710 18.418 1.00 92.69 212 ARG A C 1
ATOM 1702 O O . ARG A 1 212 ? -20.737 13.003 18.890 1.00 92.69 212 ARG A O 1
ATOM 1709 N N . GLU A 1 213 ? -19.874 15.039 18.468 1.00 91.56 213 GLU A N 1
ATOM 1710 C CA . GLU A 1 213 ? -20.906 15.816 19.171 1.00 91.56 213 GLU A CA 1
ATOM 1711 C C . GLU A 1 213 ? -22.311 15.497 18.646 1.00 91.56 213 GLU A C 1
ATOM 1713 O O . GLU A 1 213 ? -23.179 15.092 19.409 1.00 91.56 213 GLU A O 1
ATOM 1718 N N . ARG A 1 214 ? -22.493 15.515 17.320 1.00 91.38 214 ARG A N 1
ATOM 1719 C CA . ARG A 1 214 ? -23.776 15.176 16.680 1.00 91.38 214 ARG A CA 1
ATOM 1720 C C . ARG A 1 214 ? -24.244 13.754 16.985 1.00 91.38 214 ARG A C 1
ATOM 1722 O O . ARG A 1 214 ? -25.439 13.510 17.095 1.00 91.38 214 ARG A O 1
ATOM 1729 N N . VAL A 1 215 ? -23.318 12.799 17.075 1.00 89.94 215 VAL A N 1
ATOM 1730 C CA . VAL A 1 215 ? -23.651 11.408 17.420 1.00 89.94 215 VAL A CA 1
ATOM 1731 C C . VAL A 1 215 ? -24.012 11.290 18.902 1.00 89.94 215 VAL A C 1
ATOM 1733 O O . VAL A 1 215 ? -24.938 10.558 19.232 1.00 89.94 215 VAL A O 1
ATOM 1736 N N . MET A 1 216 ? -23.337 12.033 19.786 1.00 90.50 216 MET A N 1
ATOM 1737 C CA . MET A 1 216 ? -23.684 12.094 21.212 1.00 90.50 216 MET A CA 1
ATOM 1738 C C . MET A 1 216 ? -25.073 12.702 21.431 1.00 90.50 216 MET A C 1
ATOM 1740 O O . MET A 1 216 ? -25.854 12.140 22.191 1.00 90.50 216 MET A O 1
ATOM 1744 N N . GLU A 1 217 ? -25.407 13.787 20.729 1.00 89.75 217 GLU A N 1
ATOM 1745 C CA . GLU A 1 217 ? -26.749 14.386 20.750 1.00 89.75 217 GLU A CA 1
ATOM 1746 C C . GLU A 1 217 ? -27.816 13.416 20.232 1.00 89.75 217 GLU A C 1
ATOM 1748 O O . GLU A 1 217 ? -28.857 13.254 20.859 1.00 89.75 217 GLU A O 1
ATOM 1753 N N . ALA A 1 218 ? -27.554 12.726 19.118 1.00 87.50 218 ALA A N 1
ATOM 1754 C CA . ALA A 1 218 ? -28.501 11.769 18.545 1.00 87.50 218 ALA A CA 1
ATOM 1755 C C . ALA A 1 218 ? -28.753 10.550 19.451 1.00 87.50 218 ALA A C 1
ATOM 1757 O O . ALA A 1 218 ? -29.813 9.934 19.374 1.00 87.50 218 ALA A O 1
ATOM 1758 N N . LEU A 1 219 ? -27.782 10.195 20.295 1.00 87.06 219 LEU A N 1
ATOM 1759 C CA . LEU A 1 219 ? -27.894 9.109 21.269 1.00 87.06 219 LEU A CA 1
ATOM 1760 C C . LEU A 1 219 ? -28.424 9.577 22.629 1.00 87.06 219 LEU A C 1
ATOM 1762 O O . LEU A 1 219 ? -28.619 8.736 23.511 1.00 87.06 219 LEU A O 1
ATOM 1766 N N . ALA A 1 220 ? -28.677 10.877 22.814 1.00 85.38 220 ALA A N 1
ATOM 1767 C CA . ALA A 1 220 ? -29.292 11.389 24.029 1.00 85.38 220 ALA A CA 1
ATOM 1768 C C . ALA A 1 220 ? -30.671 10.734 24.225 1.00 85.38 220 ALA A C 1
ATOM 1770 O O . ALA A 1 220 ? -31.520 10.758 23.338 1.00 85.38 220 ALA A O 1
ATOM 1771 N N . GLY A 1 221 ? -30.872 10.105 25.384 1.00 80.88 221 GLY A N 1
ATOM 1772 C CA . GLY A 1 221 ? -32.076 9.325 25.695 1.00 80.88 221 GLY A CA 1
ATOM 1773 C C . GLY A 1 221 ? -31.963 7.824 25.405 1.00 80.88 221 GLY A C 1
ATOM 1774 O O . GLY A 1 221 ? -32.833 7.063 25.819 1.00 80.88 221 GLY A O 1
ATOM 1775 N N . THR A 1 222 ? -30.887 7.367 24.760 1.00 84.00 222 THR A N 1
ATOM 1776 C CA . THR A 1 222 ? -30.590 5.932 24.626 1.00 84.00 222 THR A CA 1
ATOM 1777 C C . THR A 1 222 ? -29.706 5.432 25.771 1.00 84.00 222 THR A C 1
ATOM 1779 O O . THR A 1 222 ? -28.985 6.201 26.405 1.00 84.00 222 THR A O 1
ATOM 1782 N N . ASN A 1 223 ? -29.700 4.116 26.005 1.00 84.31 223 ASN A N 1
ATOM 1783 C CA . ASN A 1 223 ? -28.810 3.471 26.984 1.00 84.31 223 ASN A CA 1
ATOM 1784 C C . ASN A 1 223 ? -27.390 3.208 26.440 1.00 84.31 223 ASN A C 1
ATOM 1786 O O . ASN A 1 223 ? -26.618 2.480 27.063 1.00 84.31 223 ASN A O 1
ATOM 1790 N N . VAL A 1 224 ? -27.048 3.735 25.259 1.00 85.56 224 VAL A N 1
ATOM 1791 C CA . VAL A 1 224 ? -25.775 3.458 24.583 1.00 85.56 224 VAL A CA 1
ATOM 1792 C C . VAL A 1 224 ? -24.900 4.706 24.594 1.00 85.56 224 VAL A C 1
ATOM 1794 O O . VAL A 1 224 ? -25.239 5.728 24.004 1.00 85.56 224 VAL A O 1
ATOM 1797 N N . ALA A 1 225 ? -23.744 4.607 25.248 1.00 87.06 225 ALA A N 1
ATOM 1798 C CA . ALA A 1 225 ? -22.760 5.681 25.293 1.00 87.06 225 ALA A CA 1
ATOM 1799 C C . ALA A 1 225 ? -21.829 5.647 24.071 1.00 87.06 225 ALA A C 1
ATOM 1801 O O . ALA A 1 225 ? -21.415 4.582 23.611 1.00 87.06 225 ALA A O 1
ATOM 1802 N N . VAL A 1 226 ? -21.449 6.829 23.579 1.00 88.94 226 VAL A N 1
ATOM 1803 C CA . VAL A 1 226 ? -20.422 6.960 22.536 1.00 88.94 226 VAL A CA 1
ATOM 1804 C C . VAL A 1 226 ? -19.050 6.633 23.138 1.00 88.94 226 VAL A C 1
ATOM 1806 O O . VAL A 1 226 ? -18.637 7.332 24.070 1.00 88.94 226 VAL A O 1
ATOM 1809 N N . PRO A 1 227 ? -18.306 5.648 22.596 1.00 89.50 227 PRO A N 1
ATOM 1810 C CA . PRO A 1 227 ? -16.993 5.271 23.119 1.00 89.50 227 PRO A CA 1
ATOM 1811 C C . PRO A 1 227 ? -16.019 6.441 23.164 1.00 89.50 227 PRO A C 1
ATOM 1813 O O . PRO A 1 227 ? -16.124 7.362 22.347 1.00 89.50 227 PRO A O 1
ATOM 1816 N N . THR A 1 228 ? -15.058 6.433 24.085 1.00 90.12 228 THR A N 1
ATOM 1817 C CA . THR A 1 228 ? -14.052 7.504 24.158 1.00 90.12 228 THR A CA 1
ATOM 1818 C C . THR A 1 228 ? -13.134 7.494 22.930 1.00 90.12 228 THR A C 1
ATOM 1820 O O . THR A 1 228 ? -12.972 6.480 22.251 1.00 90.12 228 THR A O 1
ATOM 1823 N N . ALA A 1 229 ? -12.545 8.647 22.594 1.00 89.81 229 ALA A N 1
ATOM 1824 C CA . ALA A 1 229 ? -11.630 8.729 21.453 1.00 89.81 229 ALA A CA 1
ATOM 1825 C C . ALA A 1 229 ? -10.350 7.897 21.675 1.00 89.81 229 ALA A C 1
ATOM 1827 O O . ALA A 1 229 ? -9.807 7.351 20.717 1.00 89.81 229 ALA A O 1
ATOM 1828 N N . GLU A 1 230 ? -9.910 7.765 22.928 1.00 91.25 230 GLU A N 1
ATOM 1829 C CA . GLU A 1 230 ? -8.715 7.012 23.325 1.00 91.25 230 GLU A CA 1
ATOM 1830 C C . GLU A 1 230 ? -8.872 5.505 23.081 1.00 91.25 230 GLU A C 1
ATOM 1832 O O . GLU A 1 230 ? -7.959 4.868 22.557 1.00 91.25 230 GLU A O 1
ATOM 1837 N N . GLU A 1 231 ? -10.058 4.940 23.338 1.00 92.12 231 GLU A N 1
ATOM 1838 C CA . GLU A 1 231 ? -10.367 3.524 23.066 1.00 92.12 231 GLU A CA 1
ATOM 1839 C C . GLU A 1 231 ? -10.223 3.126 21.589 1.00 92.12 231 GLU A C 1
ATOM 1841 O O . GLU A 1 231 ? -10.040 1.942 21.273 1.00 92.12 231 GLU A O 1
ATOM 1846 N N . TYR A 1 232 ? -10.345 4.104 20.689 1.00 94.00 232 TYR A N 1
ATOM 1847 C CA . TYR A 1 232 ? -10.225 3.954 19.239 1.00 94.00 232 TYR A CA 1
ATOM 1848 C C . TYR A 1 232 ? -9.069 4.783 18.680 1.00 94.00 232 TYR A C 1
ATOM 1850 O O . TYR A 1 232 ? -9.127 5.249 17.535 1.00 94.00 232 TYR A O 1
ATOM 1858 N N . SER A 1 233 ? -8.010 4.940 19.477 1.00 93.56 233 SER A N 1
ATOM 1859 C CA . SER A 1 233 ? -6.758 5.524 19.019 1.00 93.56 233 SER A CA 1
ATOM 1860 C C . SER A 1 233 ? -6.183 4.729 17.844 1.00 93.56 233 SER A C 1
ATOM 1862 O O . SER A 1 233 ? -6.163 3.498 17.838 1.00 93.56 233 SER A O 1
ATOM 1864 N N . LEU A 1 234 ? -5.703 5.452 16.835 1.00 95.19 234 LEU A N 1
ATOM 1865 C CA . LEU A 1 234 ? -5.013 4.897 15.669 1.00 95.19 234 LEU A CA 1
ATOM 1866 C C . LEU A 1 234 ? -3.491 4.898 15.843 1.00 95.19 234 LEU A C 1
ATOM 1868 O O . LEU A 1 234 ? -2.768 4.658 14.880 1.00 95.19 234 LEU A O 1
ATOM 1872 N N . GLU A 1 235 ? -2.993 5.172 17.049 1.00 95.75 235 GLU A N 1
ATOM 1873 C CA . GLU A 1 235 ? -1.560 5.306 17.307 1.00 95.75 235 GLU A CA 1
ATOM 1874 C C . GLU A 1 235 ? -0.787 4.006 17.052 1.00 95.75 235 GLU A C 1
ATOM 1876 O O . GLU A 1 235 ? 0.206 4.018 16.331 1.00 95.75 235 GLU A O 1
ATOM 1881 N N . GLU A 1 236 ? -1.298 2.859 17.505 1.00 95.19 236 GLU A N 1
ATOM 1882 C CA . GLU A 1 236 ? -0.696 1.553 17.191 1.00 95.19 236 GLU A CA 1
ATOM 1883 C C . GLU A 1 236 ? -0.655 1.292 15.678 1.00 95.19 236 GLU A C 1
ATOM 1885 O O . GLU A 1 236 ? 0.330 0.785 15.139 1.00 95.19 236 GLU A O 1
ATOM 1890 N N . VAL A 1 237 ? -1.712 1.695 14.963 1.00 95.69 237 VAL A N 1
ATOM 1891 C CA . VAL A 1 237 ? -1.784 1.566 13.503 1.00 95.69 237 VAL A CA 1
ATOM 1892 C C . VAL A 1 237 ? -0.745 2.472 12.834 1.00 95.69 237 VAL A C 1
ATOM 1894 O O . VAL A 1 237 ? -0.082 2.036 11.894 1.00 95.69 237 VAL A O 1
ATOM 1897 N N . ARG A 1 238 ? -0.559 3.709 13.319 1.00 96.75 238 ARG A N 1
ATOM 1898 C CA . ARG A 1 238 ? 0.494 4.615 12.831 1.00 96.75 238 ARG A CA 1
ATOM 1899 C C . ARG A 1 238 ? 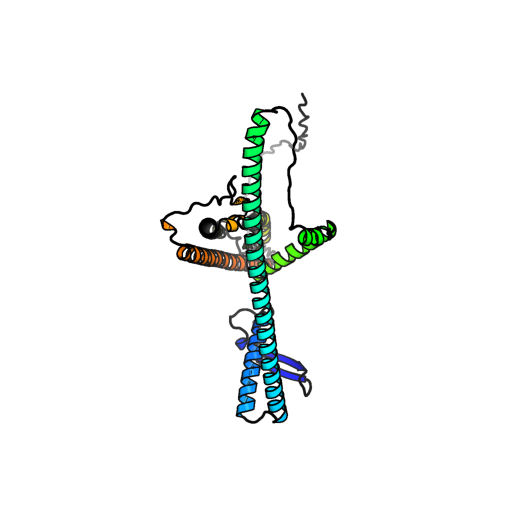1.877 4.027 13.039 1.00 96.75 238 ARG A C 1
ATOM 1901 O O . ARG A 1 238 ? 2.671 4.030 12.105 1.00 96.75 238 ARG A O 1
ATOM 1908 N N . GLN A 1 239 ? 2.160 3.523 14.236 1.00 97.38 239 GLN A N 1
ATOM 1909 C CA . GLN A 1 239 ? 3.461 2.951 14.569 1.00 97.38 239 GLN A CA 1
ATOM 1910 C C . GLN A 1 239 ? 3.772 1.744 13.685 1.00 97.38 239 GLN A C 1
ATOM 1912 O O . GLN A 1 239 ? 4.851 1.681 13.097 1.00 97.38 239 GLN A O 1
ATOM 1917 N N . ALA A 1 240 ? 2.803 0.846 13.492 1.00 96.12 240 ALA A N 1
ATOM 1918 C CA . ALA A 1 240 ? 2.968 -0.306 12.613 1.00 96.12 240 ALA A CA 1
ATOM 1919 C C . ALA A 1 240 ? 3.188 0.100 11.142 1.00 96.12 240 ALA A C 1
ATOM 1921 O O . ALA A 1 240 ? 4.030 -0.476 10.455 1.00 96.12 240 ALA A O 1
ATOM 1922 N N . MET A 1 241 ? 2.477 1.121 10.650 1.00 95.00 241 MET A N 1
ATOM 1923 C CA . MET A 1 241 ? 2.693 1.647 9.296 1.00 95.00 241 MET A CA 1
ATOM 1924 C C . MET A 1 241 ? 4.052 2.319 9.135 1.00 95.00 241 MET A C 1
ATOM 1926 O O . MET A 1 241 ? 4.726 2.079 8.138 1.00 95.00 241 MET A O 1
ATOM 1930 N N . ASN A 1 242 ? 4.472 3.115 10.118 1.00 95.75 242 ASN A N 1
ATOM 1931 C CA . ASN A 1 242 ? 5.785 3.746 10.120 1.00 95.75 242 ASN A CA 1
ATOM 1932 C C . ASN A 1 242 ? 6.895 2.688 10.120 1.00 95.75 242 ASN A C 1
ATOM 1934 O O . ASN A 1 242 ? 7.849 2.833 9.366 1.00 95.75 242 ASN A O 1
ATOM 1938 N N . ALA A 1 243 ? 6.745 1.606 10.891 1.00 95.44 243 ALA A N 1
ATOM 1939 C CA . ALA A 1 243 ? 7.675 0.477 10.888 1.00 95.44 243 ALA A CA 1
ATOM 1940 C C . ALA A 1 243 ? 7.725 -0.244 9.526 1.00 95.44 243 ALA A C 1
ATOM 1942 O O . ALA A 1 243 ? 8.795 -0.601 9.039 1.00 95.44 243 ALA A O 1
ATOM 1943 N N . CYS A 1 244 ? 6.577 -0.419 8.866 1.00 95.56 244 CYS A N 1
ATOM 1944 C CA . CYS A 1 244 ? 6.534 -0.960 7.508 1.00 95.56 244 CYS A CA 1
ATOM 1945 C C . CYS A 1 244 ? 7.224 -0.027 6.497 1.00 95.56 244 CYS A C 1
ATOM 1947 O O . CYS A 1 244 ? 7.952 -0.489 5.616 1.00 95.56 244 CYS A O 1
ATOM 1949 N N . ASP A 1 245 ? 7.015 1.285 6.617 1.00 95.44 245 ASP A N 1
ATOM 1950 C CA . ASP A 1 245 ? 7.642 2.280 5.749 1.00 95.44 245 ASP A CA 1
ATOM 1951 C C . ASP A 1 245 ? 9.155 2.366 5.967 1.00 95.44 245 ASP A C 1
ATOM 1953 O O . ASP A 1 245 ? 9.896 2.495 4.992 1.00 95.44 245 ASP A O 1
ATOM 1957 N N . THR A 1 246 ? 9.638 2.275 7.209 1.00 95.12 246 THR A N 1
ATOM 1958 C CA . THR A 1 246 ? 11.079 2.250 7.500 1.00 95.12 246 THR A CA 1
ATOM 1959 C C . THR A 1 246 ? 11.728 0.971 6.985 1.00 95.12 246 THR A C 1
ATOM 1961 O O . THR A 1 246 ? 12.769 1.062 6.336 1.00 95.12 246 THR A O 1
ATOM 1964 N N . ALA A 1 247 ? 11.103 -0.197 7.175 1.00 95.12 247 ALA A N 1
ATOM 1965 C CA . ALA A 1 247 ? 11.601 -1.464 6.636 1.00 95.12 247 ALA A CA 1
ATOM 1966 C C . ALA A 1 247 ? 11.713 -1.427 5.101 1.00 95.12 247 ALA A C 1
ATOM 1968 O O . ALA A 1 247 ? 12.748 -1.795 4.543 1.00 95.12 247 ALA A O 1
ATOM 1969 N N . ARG A 1 248 ? 10.697 -0.886 4.410 1.00 96.06 248 ARG A N 1
ATOM 1970 C CA . ARG A 1 248 ? 10.759 -0.672 2.956 1.00 96.06 248 ARG A CA 1
ATOM 1971 C C . ARG A 1 248 ? 11.898 0.273 2.572 1.00 96.06 248 ARG A C 1
ATOM 1973 O O . ARG A 1 248 ? 12.652 -0.040 1.659 1.00 96.06 248 ARG A O 1
ATOM 1980 N N . LYS A 1 249 ? 12.035 1.418 3.249 1.00 95.50 249 LYS A N 1
ATOM 1981 C CA . LYS A 1 249 ? 13.097 2.393 2.946 1.00 95.50 249 LYS A CA 1
ATOM 1982 C C . LYS A 1 249 ? 14.490 1.785 3.107 1.00 95.50 249 LYS A C 1
ATOM 1984 O O . LYS A 1 249 ? 15.343 2.035 2.267 1.00 95.50 249 LYS A O 1
ATOM 1989 N N . LYS A 1 250 ? 14.714 0.964 4.138 1.00 95.56 250 LYS A N 1
ATOM 1990 C CA . LYS A 1 250 ? 15.979 0.235 4.325 1.00 95.56 250 LYS A CA 1
ATOM 1991 C C . LYS A 1 250 ? 16.252 -0.724 3.164 1.00 95.56 250 LYS A C 1
ATOM 1993 O O . LYS A 1 250 ? 17.340 -0.710 2.596 1.00 95.56 250 LYS A O 1
ATOM 1998 N N . LEU A 1 251 ? 15.244 -1.488 2.740 1.00 94.31 251 LEU A N 1
ATOM 1999 C CA . LEU A 1 251 ? 15.354 -2.353 1.563 1.00 94.31 251 LEU A CA 1
ATOM 2000 C C . LEU A 1 251 ? 15.664 -1.560 0.279 1.00 94.31 251 LEU A C 1
ATOM 2002 O O . LEU A 1 251 ? 16.481 -1.998 -0.530 1.00 94.31 251 LEU A O 1
ATOM 2006 N N . ASP A 1 252 ? 15.045 -0.392 0.098 1.00 94.06 252 ASP A N 1
ATOM 2007 C CA . ASP A 1 252 ? 15.292 0.484 -1.051 1.00 94.06 252 ASP A CA 1
ATOM 2008 C C . ASP A 1 252 ? 16.730 1.031 -1.071 1.00 94.06 252 ASP A C 1
ATOM 2010 O O . ASP A 1 252 ? 17.329 1.107 -2.143 1.00 94.06 252 ASP A O 1
ATOM 2014 N N . VAL A 1 253 ? 17.313 1.348 0.092 1.00 93.94 253 VAL A N 1
ATOM 2015 C CA . VAL A 1 253 ? 18.727 1.754 0.202 1.00 93.94 253 VAL A CA 1
ATOM 2016 C C . VAL A 1 253 ? 19.639 0.617 -0.242 1.00 93.94 253 VAL A C 1
ATOM 2018 O O . VAL A 1 253 ? 20.519 0.831 -1.069 1.00 93.94 253 VAL A O 1
ATOM 2021 N N . LEU A 1 254 ? 19.411 -0.605 0.249 1.00 92.19 254 LEU A N 1
ATOM 2022 C CA . LEU A 1 254 ? 20.273 -1.737 -0.096 1.00 92.19 254 LEU A CA 1
ATOM 2023 C C . LEU A 1 254 ? 20.179 -2.080 -1.592 1.00 92.19 254 LEU A C 1
ATOM 2025 O O . LEU A 1 254 ? 21.189 -2.386 -2.223 1.00 92.19 254 LEU A O 1
ATOM 2029 N N . ARG A 1 255 ? 18.990 -1.949 -2.193 1.00 93.38 255 ARG A N 1
ATOM 2030 C CA . ARG A 1 255 ? 18.812 -2.073 -3.649 1.00 93.38 255 ARG A CA 1
ATOM 2031 C C . ARG A 1 255 ? 19.536 -0.975 -4.424 1.00 93.38 255 ARG A C 1
ATOM 2033 O O . ARG A 1 255 ? 20.167 -1.287 -5.423 1.00 93.38 255 ARG A O 1
ATOM 2040 N N . ALA A 1 256 ? 19.484 0.272 -3.957 1.00 90.94 256 ALA A N 1
ATOM 2041 C CA . ALA A 1 256 ? 20.208 1.386 -4.567 1.00 90.94 256 ALA A CA 1
ATOM 2042 C C . ALA A 1 256 ? 21.737 1.240 -4.472 1.00 90.94 256 ALA A C 1
ATOM 2044 O O . ALA A 1 256 ? 22.445 1.675 -5.374 1.00 90.94 256 ALA A O 1
ATOM 2045 N N . LEU A 1 257 ? 22.247 0.614 -3.405 1.00 89.19 257 LEU A N 1
ATOM 2046 C CA . LEU A 1 257 ? 23.674 0.307 -3.265 1.00 89.19 257 LEU A CA 1
ATOM 2047 C C . LEU A 1 257 ? 24.134 -0.793 -4.234 1.00 89.19 257 LEU A C 1
ATOM 2049 O O . LEU A 1 257 ? 25.253 -0.728 -4.732 1.00 89.19 257 LEU A O 1
ATOM 2053 N N . GLN A 1 258 ? 23.291 -1.798 -4.498 1.00 89.69 258 GLN A N 1
ATOM 2054 C CA . GLN A 1 258 ? 23.594 -2.856 -5.471 1.00 89.69 258 GLN A CA 1
ATOM 2055 C C . GLN A 1 258 ? 23.418 -2.398 -6.922 1.00 89.69 258 GLN A C 1
ATOM 2057 O O . GLN A 1 258 ? 24.172 -2.815 -7.796 1.00 89.69 258 GLN A O 1
ATOM 2062 N N . ASP A 1 259 ? 22.418 -1.556 -7.170 1.00 89.31 259 ASP A N 1
ATOM 2063 C CA . ASP A 1 259 ? 22.091 -1.002 -8.477 1.00 89.31 259 ASP A CA 1
ATOM 2064 C C . ASP A 1 259 ? 21.774 0.497 -8.332 1.00 89.31 259 ASP A C 1
ATOM 2066 O O . ASP A 1 259 ? 20.649 0.864 -7.965 1.00 89.31 259 ASP A O 1
ATOM 2070 N N . PRO A 1 260 ? 22.729 1.388 -8.659 1.00 89.44 260 PRO A N 1
ATOM 2071 C CA . PRO A 1 260 ? 22.520 2.830 -8.590 1.00 89.44 260 PRO A CA 1
ATOM 2072 C C . PRO A 1 260 ? 21.342 3.328 -9.437 1.00 89.44 260 PRO A C 1
ATOM 2074 O O . PRO A 1 260 ? 20.736 4.344 -9.092 1.00 89.44 260 PRO A O 1
ATOM 2077 N N . THR A 1 261 ? 20.947 2.614 -10.502 1.00 87.62 261 THR A N 1
ATOM 2078 C CA . THR A 1 261 ? 19.788 2.997 -11.330 1.00 87.62 261 THR A CA 1
ATOM 2079 C C . THR A 1 261 ? 18.462 2.821 -10.587 1.00 87.62 261 THR A C 1
ATOM 2081 O O . THR A 1 261 ? 17.478 3.507 -10.883 1.00 87.62 261 THR A O 1
ATOM 2084 N N . TYR A 1 262 ? 18.432 1.982 -9.545 1.00 87.88 262 TYR A N 1
ATOM 2085 C CA . TYR A 1 262 ? 17.263 1.811 -8.686 1.00 87.88 262 TYR A CA 1
ATOM 2086 C C . TYR A 1 262 ? 16.884 3.107 -7.958 1.00 87.88 262 TYR A C 1
ATOM 2088 O O . TYR A 1 262 ? 15.702 3.324 -7.678 1.00 87.88 262 TYR A O 1
ATOM 2096 N N . THR A 1 263 ? 17.841 4.013 -7.712 1.00 88.06 263 THR A N 1
ATOM 2097 C CA . THR A 1 263 ? 17.561 5.326 -7.107 1.00 88.06 263 THR A CA 1
ATOM 2098 C C . THR A 1 263 ? 16.474 6.075 -7.872 1.00 88.06 263 THR A C 1
ATOM 2100 O O . THR A 1 263 ? 15.602 6.669 -7.242 1.00 88.06 263 THR A O 1
ATOM 2103 N N . ALA A 1 264 ? 16.409 5.977 -9.205 1.00 85.38 264 ALA A N 1
ATOM 2104 C CA . ALA A 1 264 ? 15.370 6.611 -10.021 1.00 85.38 264 ALA A CA 1
ATOM 2105 C C . ALA A 1 264 ? 13.938 6.189 -9.625 1.00 85.38 264 ALA A C 1
ATOM 2107 O O . ALA A 1 264 ? 13.008 6.980 -9.765 1.00 85.38 264 ALA A O 1
ATOM 2108 N N . ARG A 1 265 ? 13.760 4.986 -9.057 1.00 88.56 265 ARG A N 1
ATOM 2109 C CA . ARG A 1 265 ? 12.459 4.442 -8.619 1.00 88.56 265 ARG A CA 1
ATOM 2110 C C . ARG A 1 265 ? 12.017 4.931 -7.237 1.00 88.56 265 ARG A C 1
ATOM 2112 O O . ARG A 1 265 ? 10.841 4.815 -6.895 1.00 88.56 265 ARG A O 1
ATOM 2119 N N . ILE A 1 266 ? 12.938 5.466 -6.438 1.00 89.31 266 ILE A N 1
ATOM 2120 C CA . ILE A 1 266 ? 12.655 5.975 -5.091 1.00 89.31 266 ILE A CA 1
ATOM 2121 C C . ILE A 1 266 ? 11.964 7.342 -5.195 1.00 89.31 266 ILE A C 1
ATOM 2123 O O . ILE A 1 266 ? 12.302 8.170 -6.047 1.00 89.31 266 ILE A O 1
ATOM 2127 N N . ARG A 1 267 ? 10.994 7.605 -4.309 1.00 90.19 267 ARG A N 1
ATOM 2128 C CA . ARG A 1 267 ? 10.261 8.881 -4.271 1.00 90.19 267 ARG A CA 1
ATOM 2129 C C . ARG A 1 267 ? 11.214 10.047 -4.007 1.00 90.19 267 ARG A C 1
ATOM 2131 O O . ARG A 1 267 ? 12.059 9.952 -3.125 1.00 90.19 267 ARG A O 1
ATOM 2138 N N . SER A 1 268 ? 11.008 11.185 -4.672 1.00 91.12 268 SER A N 1
ATOM 2139 C CA . SER A 1 268 ? 11.849 12.378 -4.476 1.00 91.12 268 SER A CA 1
ATOM 2140 C C . SER A 1 268 ? 11.875 12.868 -3.024 1.00 91.12 268 SER A C 1
ATOM 2142 O O . SER A 1 268 ? 12.913 13.296 -2.549 1.00 91.12 268 SER A O 1
ATOM 2144 N N . ALA A 1 269 ? 10.766 12.729 -2.287 1.00 92.25 269 ALA A N 1
ATOM 2145 C CA . ALA A 1 269 ? 10.687 13.089 -0.865 1.00 92.25 269 ALA A CA 1
ATOM 2146 C C . ALA A 1 269 ? 11.491 12.161 0.072 1.00 92.25 269 ALA A C 1
ATOM 2148 O O . ALA A 1 269 ? 11.588 12.431 1.265 1.00 92.25 269 ALA A O 1
ATOM 2149 N N . GLU A 1 270 ? 12.006 11.040 -0.435 1.00 93.06 270 GLU A N 1
ATOM 2150 C CA . GLU A 1 270 ? 12.816 10.072 0.316 1.00 93.06 270 GLU A CA 1
ATOM 2151 C C . GLU A 1 270 ? 14.299 10.143 -0.058 1.00 93.06 270 GLU A C 1
ATOM 2153 O O . GLU A 1 270 ? 15.094 9.352 0.452 1.00 93.06 270 GLU A O 1
ATOM 2158 N N . LYS A 1 271 ? 14.657 11.081 -0.941 1.00 91.38 271 LYS A N 1
ATOM 2159 C CA . LYS A 1 271 ? 16.018 11.345 -1.393 1.00 91.38 271 LYS A CA 1
ATOM 2160 C C . LYS A 1 271 ? 16.548 12.626 -0.766 1.00 91.38 271 LYS A C 1
ATOM 2162 O O . LYS A 1 271 ? 15.782 13.532 -0.441 1.00 91.38 271 LYS A O 1
ATOM 2167 N N . ASP A 1 272 ? 17.860 12.682 -0.611 1.00 91.75 272 ASP A N 1
ATOM 2168 C CA . ASP A 1 272 ? 18.576 13.901 -0.277 1.00 91.75 272 ASP A CA 1
ATOM 2169 C C . ASP A 1 272 ? 18.768 14.801 -1.514 1.00 91.75 272 ASP A C 1
ATOM 2171 O O . ASP A 1 272 ? 18.282 14.521 -2.614 1.00 91.75 272 ASP A O 1
ATOM 2175 N N . THR A 1 273 ? 19.498 15.903 -1.334 1.00 91.19 273 THR A N 1
ATOM 2176 C CA . THR A 1 273 ? 19.843 16.846 -2.409 1.00 91.19 273 THR A CA 1
ATOM 2177 C C . THR A 1 273 ? 20.692 16.230 -3.521 1.00 91.19 273 THR A C 1
ATOM 2179 O O . THR A 1 273 ? 20.735 16.787 -4.613 1.00 91.19 273 THR A O 1
ATOM 2182 N N . TYR A 1 274 ? 21.351 15.100 -3.262 1.00 87.38 274 TYR A N 1
ATOM 2183 C CA . TYR A 1 274 ? 22.218 14.395 -4.206 1.00 87.38 274 TYR A CA 1
ATOM 2184 C C . TYR A 1 274 ? 21.512 13.208 -4.882 1.00 87.38 274 TYR A C 1
ATOM 2186 O O . TYR A 1 274 ? 22.130 12.484 -5.656 1.00 87.38 274 TYR A O 1
ATOM 2194 N N . GLY A 1 275 ? 20.218 12.994 -4.611 1.00 86.56 275 GLY A N 1
ATOM 2195 C CA . GLY A 1 275 ? 19.440 11.891 -5.178 1.00 86.56 275 GLY A CA 1
ATOM 2196 C C . GLY A 1 275 ? 19.621 10.547 -4.463 1.00 86.56 275 GLY A C 1
ATOM 2197 O O . GLY A 1 275 ? 19.053 9.545 -4.907 1.00 86.56 275 GLY A O 1
ATOM 2198 N N . THR A 1 276 ? 20.350 10.521 -3.347 1.00 88.56 276 THR A N 1
ATOM 2199 C CA . THR A 1 276 ? 20.618 9.319 -2.548 1.00 88.56 276 THR A CA 1
ATOM 2200 C C . THR A 1 276 ? 19.500 9.115 -1.524 1.00 88.56 276 THR A C 1
ATOM 2202 O O . THR A 1 276 ? 19.007 10.092 -0.953 1.00 88.56 276 THR A O 1
ATOM 2205 N N . PRO A 1 277 ? 19.034 7.877 -1.274 1.00 91.06 277 PRO A N 1
ATOM 2206 C CA . PRO A 1 277 ? 18.018 7.643 -0.254 1.00 91.06 277 PRO A CA 1
ATOM 2207 C C . PRO A 1 277 ? 18.492 8.064 1.146 1.00 91.06 277 PRO A C 1
ATOM 2209 O O . PRO A 1 277 ? 19.581 7.714 1.583 1.00 91.06 277 PRO A O 1
ATOM 2212 N N . VAL A 1 278 ? 17.632 8.793 1.865 1.00 92.50 278 VAL A N 1
ATOM 2213 C CA . VAL A 1 278 ? 17.940 9.406 3.177 1.00 92.50 278 VAL A CA 1
ATOM 2214 C C . VAL A 1 278 ? 18.072 8.371 4.301 1.00 92.50 278 VAL A C 1
ATOM 2216 O O . VAL A 1 278 ? 18.721 8.616 5.317 1.00 92.50 278 VAL A O 1
ATOM 2219 N N . GLN A 1 279 ? 17.412 7.221 4.162 1.00 93.00 279 GLN A N 1
ATOM 2220 C CA . GLN A 1 279 ? 17.376 6.200 5.205 1.00 93.00 279 GLN A CA 1
ATOM 2221 C C . GLN A 1 279 ? 18.755 5.552 5.384 1.00 93.00 279 GLN A C 1
ATOM 2223 O O . GLN A 1 279 ? 19.374 5.115 4.424 1.00 93.00 279 GLN A O 1
ATOM 2228 N N . GLN A 1 280 ? 19.207 5.440 6.631 1.00 89.69 280 GLN A N 1
ATOM 2229 C CA . GLN A 1 280 ? 20.465 4.772 6.959 1.00 89.69 280 GLN A CA 1
ATOM 2230 C C . GLN A 1 280 ? 20.253 3.267 7.156 1.00 89.69 280 GLN A C 1
ATOM 2232 O O . GLN A 1 280 ? 19.221 2.851 7.703 1.00 89.69 280 GLN A O 1
ATOM 2237 N N . LEU A 1 281 ? 21.243 2.488 6.718 1.00 89.38 281 LEU A N 1
ATOM 2238 C CA . LEU A 1 281 ? 21.391 1.063 7.004 1.00 89.38 281 LEU A CA 1
ATOM 2239 C C . LEU A 1 281 ? 22.377 0.879 8.157 1.00 89.38 281 LEU A C 1
ATOM 2241 O O . LEU A 1 281 ? 23.421 1.532 8.184 1.00 89.38 281 LEU A O 1
ATOM 2245 N N . THR A 1 282 ? 22.050 -0.010 9.089 1.00 91.06 282 THR A N 1
ATOM 2246 C CA . THR A 1 282 ? 22.945 -0.421 10.178 1.00 91.06 282 THR A CA 1
ATOM 2247 C C . THR A 1 282 ? 23.399 -1.867 9.981 1.00 91.06 282 THR A C 1
ATOM 2249 O O . THR A 1 282 ? 22.770 -2.626 9.250 1.00 91.06 282 THR A O 1
ATOM 2252 N N . GLU A 1 283 ? 24.483 -2.279 10.645 1.00 85.44 283 GLU A N 1
ATOM 2253 C CA . GLU A 1 283 ? 24.966 -3.673 10.586 1.00 85.44 283 GLU A CA 1
ATOM 2254 C C . GLU A 1 283 ? 23.919 -4.682 11.103 1.00 85.44 283 GLU A C 1
ATOM 2256 O O . GLU A 1 283 ? 23.853 -5.815 10.632 1.00 85.44 283 GLU A O 1
ATOM 2261 N N . GLU A 1 284 ? 23.052 -4.251 12.025 1.00 87.94 284 GLU A N 1
ATOM 2262 C CA . GLU A 1 284 ? 21.959 -5.053 12.596 1.00 87.94 284 GLU A CA 1
ATOM 2263 C C . GLU A 1 284 ? 20.846 -5.393 11.592 1.00 87.94 284 GLU A C 1
ATOM 2265 O O . GLU A 1 284 ? 20.084 -6.331 11.819 1.00 87.94 284 GLU A O 1
ATOM 2270 N N . ASP A 1 285 ? 20.736 -4.649 10.487 1.00 88.06 285 ASP A N 1
ATOM 2271 C CA . ASP A 1 285 ? 19.674 -4.846 9.495 1.00 88.06 285 ASP A CA 1
ATOM 2272 C C . ASP A 1 285 ? 19.848 -6.129 8.666 1.00 88.06 285 ASP 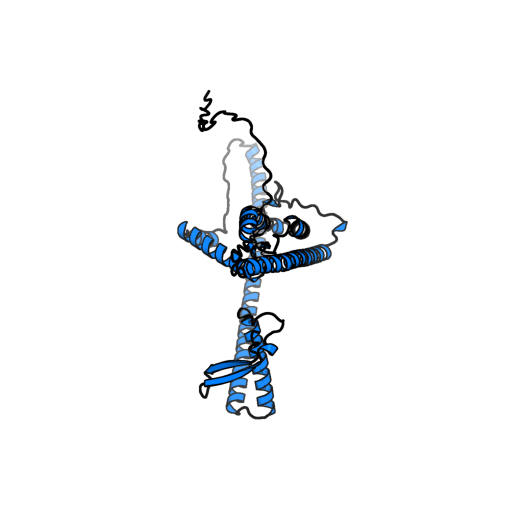A C 1
ATOM 2274 O O . ASP A 1 285 ? 18.886 -6.618 8.065 1.00 88.06 285 ASP A O 1
ATOM 2278 N N . GLY A 1 286 ? 21.057 -6.696 8.669 1.00 89.69 286 GLY A N 1
ATOM 2279 C CA . GLY A 1 286 ? 21.393 -7.910 7.940 1.00 89.69 286 GLY A CA 1
ATOM 2280 C C . GLY A 1 286 ? 21.538 -7.698 6.431 1.00 89.69 286 GLY A C 1
ATOM 2281 O O . GLY A 1 286 ? 21.747 -6.591 5.935 1.00 89.69 286 GLY A O 1
ATOM 2282 N N . ASP A 1 287 ? 21.477 -8.801 5.690 1.00 92.00 287 ASP A N 1
ATOM 2283 C CA . ASP A 1 287 ? 21.617 -8.805 4.236 1.00 92.00 287 ASP A CA 1
ATOM 2284 C C . ASP A 1 287 ? 20.288 -8.512 3.508 1.00 92.00 287 ASP A C 1
ATOM 2286 O O . ASP A 1 287 ? 19.246 -8.229 4.108 1.00 92.00 287 ASP A O 1
ATOM 2290 N N . MET A 1 288 ? 20.304 -8.596 2.173 1.00 92.38 288 MET A N 1
ATOM 2291 C CA . MET A 1 288 ? 19.099 -8.392 1.364 1.00 92.38 288 MET A CA 1
ATOM 2292 C C . MET A 1 288 ? 17.957 -9.341 1.756 1.00 92.38 288 MET A C 1
ATOM 2294 O O . MET A 1 288 ? 16.799 -8.925 1.753 1.00 92.38 288 MET A O 1
ATOM 2298 N N . SER A 1 289 ? 18.259 -10.598 2.089 1.00 94.19 289 SER A N 1
ATOM 2299 C CA . SER A 1 289 ? 17.237 -11.579 2.455 1.00 94.19 289 SER A CA 1
ATOM 2300 C C . SER A 1 289 ? 16.587 -11.217 3.791 1.00 94.19 289 SER A C 1
ATOM 2302 O O . SER A 1 289 ? 15.361 -11.276 3.908 1.00 94.19 289 SER A O 1
ATOM 2304 N N . ALA A 1 290 ? 17.386 -10.793 4.774 1.00 94.62 290 ALA A N 1
ATOM 2305 C CA . ALA A 1 290 ? 16.896 -10.330 6.069 1.00 94.62 290 ALA A CA 1
ATOM 2306 C C . ALA A 1 290 ? 15.991 -9.094 5.929 1.00 94.62 290 ALA A C 1
ATOM 2308 O O . ALA A 1 290 ? 14.889 -9.068 6.481 1.00 94.62 290 ALA A O 1
ATOM 2309 N N . LEU A 1 291 ? 16.395 -8.107 5.120 1.00 94.19 291 LEU A N 1
ATOM 2310 C CA . LEU A 1 291 ? 15.591 -6.907 4.864 1.00 94.19 291 LEU A CA 1
ATOM 2311 C C . LEU A 1 291 ? 14.276 -7.207 4.133 1.00 94.19 291 LEU A C 1
ATOM 2313 O O . LEU A 1 291 ? 13.249 -6.607 4.456 1.00 94.19 291 LEU A O 1
ATOM 2317 N N . VAL A 1 292 ? 14.282 -8.127 3.161 1.00 96.06 292 VAL A N 1
ATOM 2318 C CA . VAL A 1 292 ? 13.053 -8.560 2.474 1.00 96.06 292 VAL A CA 1
ATOM 2319 C C . VAL A 1 292 ? 12.101 -9.229 3.463 1.00 96.06 292 VAL A C 1
ATOM 2321 O O . VAL A 1 292 ? 10.934 -8.840 3.522 1.00 96.06 292 VAL A O 1
ATOM 2324 N N . ALA A 1 293 ? 12.592 -10.169 4.275 1.00 95.81 293 ALA A N 1
ATOM 2325 C CA . ALA A 1 293 ? 11.783 -10.846 5.287 1.00 95.81 293 ALA A CA 1
ATOM 2326 C C . ALA A 1 293 ? 11.197 -9.854 6.306 1.00 95.81 293 ALA A C 1
ATOM 2328 O O . ALA A 1 293 ? 9.989 -9.850 6.539 1.00 95.81 293 ALA A O 1
ATOM 2329 N N . ASN A 1 294 ? 12.020 -8.939 6.825 1.00 94.94 294 ASN A N 1
ATOM 2330 C CA . ASN A 1 294 ? 11.582 -7.891 7.747 1.00 94.94 294 ASN A CA 1
ATOM 2331 C C . ASN A 1 294 ? 10.507 -6.983 7.119 1.00 94.94 294 ASN A C 1
ATOM 2333 O O . ASN A 1 294 ? 9.496 -6.672 7.747 1.00 94.94 294 ASN A O 1
ATOM 2337 N N . CYS A 1 295 ? 10.674 -6.594 5.851 1.00 96.00 295 CYS A N 1
ATOM 2338 C CA . CYS A 1 295 ? 9.675 -5.798 5.140 1.00 96.00 295 CYS A CA 1
ATOM 2339 C C . CYS A 1 295 ? 8.341 -6.548 4.978 1.00 96.00 295 CYS A C 1
ATOM 2341 O O . CYS A 1 295 ? 7.274 -5.940 5.107 1.00 96.00 295 CYS A O 1
ATOM 2343 N N . GLU A 1 296 ? 8.373 -7.852 4.693 1.00 96.69 296 GLU A N 1
ATOM 2344 C CA . GLU A 1 296 ? 7.162 -8.671 4.610 1.00 96.69 296 GLU A CA 1
ATOM 2345 C C . GLU A 1 296 ? 6.475 -8.835 5.968 1.00 96.69 296 GLU A C 1
ATOM 2347 O O . GLU A 1 296 ? 5.251 -8.704 6.053 1.00 96.69 296 GLU A O 1
ATOM 2352 N N . ASP A 1 297 ? 7.240 -9.077 7.030 1.00 97.12 297 ASP A N 1
ATOM 2353 C CA . ASP A 1 297 ? 6.708 -9.243 8.381 1.00 97.12 297 ASP A CA 1
ATOM 2354 C C . ASP A 1 297 ? 6.114 -7.941 8.917 1.00 97.12 297 ASP A C 1
ATOM 2356 O O . ASP A 1 297 ? 4.981 -7.939 9.409 1.00 97.12 297 ASP A O 1
ATOM 2360 N N . ALA A 1 298 ? 6.796 -6.810 8.718 1.00 96.50 298 ALA A N 1
ATOM 2361 C CA . ALA A 1 298 ? 6.273 -5.491 9.062 1.00 96.50 298 ALA A CA 1
ATOM 2362 C C . ALA A 1 298 ? 4.977 -5.175 8.296 1.00 96.50 298 ALA A C 1
ATOM 2364 O O . ALA A 1 298 ? 4.025 -4.641 8.872 1.00 96.50 298 ALA A O 1
ATOM 2365 N N . LYS A 1 299 ? 4.890 -5.569 7.017 1.00 96.06 299 LYS A N 1
ATOM 2366 C CA . LYS A 1 299 ? 3.664 -5.429 6.219 1.00 96.06 299 LYS A CA 1
ATOM 2367 C C . LYS A 1 299 ? 2.526 -6.290 6.770 1.00 96.06 299 LYS A C 1
ATOM 2369 O O . LYS A 1 299 ? 1.422 -5.778 6.964 1.00 96.06 299 LYS A O 1
ATOM 2374 N N . ARG A 1 300 ? 2.774 -7.574 7.055 1.00 96.62 300 ARG A N 1
ATOM 2375 C CA . ARG A 1 300 ? 1.777 -8.487 7.653 1.00 96.62 300 ARG A CA 1
ATOM 2376 C C . ARG A 1 300 ? 1.293 -7.962 9.004 1.00 96.62 300 ARG A C 1
ATOM 2378 O O . ARG A 1 300 ? 0.090 -7.972 9.270 1.00 96.62 300 ARG A O 1
ATOM 2385 N N . PHE A 1 301 ? 2.209 -7.464 9.832 1.00 96.56 301 PHE A N 1
ATOM 2386 C CA . PHE A 1 301 ? 1.894 -6.881 11.130 1.00 96.56 301 PHE A CA 1
ATOM 2387 C C . PHE A 1 301 ? 1.027 -5.624 10.991 1.00 96.56 301 PHE A C 1
ATOM 2389 O O . PHE A 1 301 ? -0.052 -5.562 11.581 1.00 96.56 301 PHE A O 1
ATOM 2396 N N . ALA A 1 302 ? 1.416 -4.669 10.141 1.00 95.31 302 ALA A N 1
ATOM 2397 C CA . ALA A 1 302 ? 0.633 -3.458 9.891 1.00 95.31 302 ALA A CA 1
ATOM 2398 C C . ALA A 1 302 ? -0.774 -3.766 9.353 1.00 95.31 302 ALA A C 1
ATOM 2400 O O . ALA A 1 302 ? -1.764 -3.171 9.791 1.00 95.31 302 ALA A O 1
ATOM 2401 N N . GLU A 1 303 ? -0.895 -4.733 8.440 1.00 94.38 303 GLU A N 1
ATOM 2402 C CA . GLU A 1 303 ? -2.192 -5.202 7.951 1.00 94.38 303 GLU A CA 1
ATOM 2403 C C . GLU A 1 303 ? -3.039 -5.837 9.061 1.00 94.38 303 GLU A C 1
ATOM 2405 O O . GLU A 1 303 ? -4.248 -5.593 9.114 1.00 94.38 303 GLU A O 1
ATOM 2410 N N . SER A 1 304 ? -2.424 -6.627 9.944 1.00 95.62 304 SER A N 1
ATOM 2411 C CA . SER A 1 304 ? -3.088 -7.270 11.081 1.00 95.62 304 SER A CA 1
ATOM 2412 C C . SER A 1 304 ? -3.644 -6.242 12.070 1.00 95.62 304 SER A C 1
ATOM 2414 O O . SER A 1 304 ? -4.846 -6.251 12.351 1.00 95.62 304 SER A O 1
ATOM 2416 N N . VAL A 1 305 ? -2.814 -5.293 12.515 1.00 96.44 305 VAL A N 1
ATOM 2417 C CA . VAL A 1 305 ? -3.206 -4.230 13.459 1.00 96.44 305 VAL A CA 1
ATOM 2418 C C . VAL A 1 305 ? -4.332 -3.376 12.870 1.00 96.44 305 VAL A C 1
ATOM 2420 O O . VAL A 1 305 ? -5.353 -3.138 13.519 1.00 96.44 305 VAL A O 1
ATOM 2423 N N . ARG A 1 306 ? -4.229 -2.997 11.588 1.00 95.62 306 ARG A N 1
ATOM 2424 C CA . ARG A 1 306 ? -5.294 -2.258 10.893 1.00 95.62 306 ARG A CA 1
ATOM 2425 C C . ARG A 1 306 ? -6.595 -3.060 10.802 1.00 95.62 306 ARG A C 1
ATOM 2427 O O . ARG A 1 306 ? -7.669 -2.504 11.026 1.00 95.62 306 ARG A O 1
ATOM 2434 N N . LYS A 1 307 ? -6.536 -4.353 10.459 1.00 95.00 307 LYS A N 1
ATOM 2435 C CA . LYS A 1 307 ? -7.729 -5.220 10.389 1.00 95.00 307 LYS A CA 1
ATOM 2436 C C . LYS A 1 307 ? -8.388 -5.375 11.761 1.00 95.00 307 LYS A C 1
ATOM 2438 O O . LYS A 1 307 ? -9.615 -5.318 11.837 1.00 95.00 307 LYS A O 1
ATOM 2443 N N . ALA A 1 308 ? -7.598 -5.526 12.823 1.00 95.31 308 ALA A N 1
ATOM 2444 C CA . ALA A 1 308 ? -8.095 -5.599 14.194 1.00 95.31 308 ALA A CA 1
ATOM 2445 C C . ALA A 1 308 ? -8.818 -4.304 14.598 1.00 95.31 308 ALA A C 1
ATOM 2447 O O . ALA A 1 308 ? -9.970 -4.363 15.038 1.00 95.31 308 ALA A O 1
ATOM 2448 N N . TYR A 1 309 ? -8.200 -3.144 14.340 1.00 96.75 309 TYR A N 1
ATOM 2449 C CA . TYR A 1 309 ? -8.833 -1.837 14.534 1.00 96.75 309 TYR A CA 1
ATOM 2450 C C . TYR A 1 309 ? -10.152 -1.730 13.763 1.00 96.75 309 TYR A C 1
ATOM 2452 O O . TYR A 1 309 ? -11.196 -1.450 14.346 1.00 96.75 309 TYR A O 1
ATOM 2460 N N . ASN A 1 310 ? -10.128 -2.014 12.458 1.00 95.50 310 ASN A N 1
ATOM 2461 C CA . ASN A 1 310 ? -11.299 -1.891 11.592 1.00 95.50 310 ASN A CA 1
ATOM 2462 C C . ASN A 1 310 ? -12.448 -2.796 12.039 1.00 95.50 310 ASN A C 1
ATOM 2464 O O . ASN A 1 310 ? -13.598 -2.369 12.025 1.00 95.50 310 ASN A O 1
ATOM 2468 N N . LYS A 1 311 ? -12.153 -4.027 12.470 1.00 94.75 311 LYS A N 1
ATOM 2469 C CA . LYS A 1 311 ? -13.161 -4.950 13.003 1.00 94.75 311 LYS A CA 1
ATOM 2470 C C . LYS A 1 311 ? -13.802 -4.395 14.278 1.00 94.75 311 LYS A C 1
ATOM 2472 O O . LYS A 1 311 ? -15.026 -4.416 14.392 1.00 94.75 311 LYS A O 1
ATOM 2477 N N . LYS A 1 312 ? -12.992 -3.873 15.206 1.00 95.62 312 LYS A N 1
ATOM 2478 C CA . LYS A 1 312 ? -13.467 -3.246 16.450 1.00 95.62 312 LYS A CA 1
ATOM 2479 C C . LYS A 1 312 ? -14.322 -2.008 16.150 1.00 95.62 312 LYS A C 1
ATOM 2481 O O . LYS A 1 312 ? -15.437 -1.892 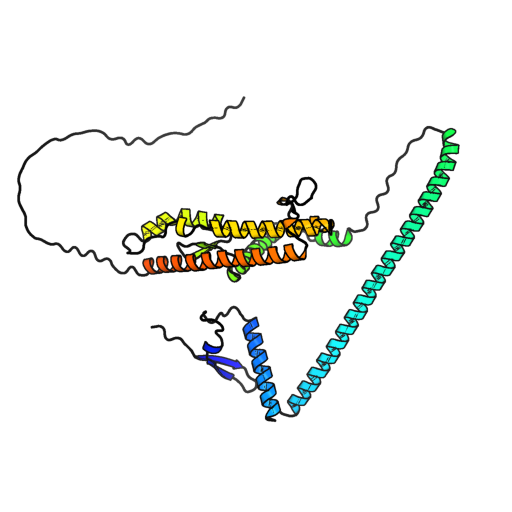16.650 1.00 95.62 312 LYS A O 1
ATOM 2486 N N . ALA A 1 313 ? -13.833 -1.117 15.287 1.00 95.69 313 ALA A N 1
ATOM 2487 C CA . ALA A 1 313 ? -14.518 0.116 14.901 1.00 95.69 313 ALA A CA 1
ATOM 2488 C C . ALA A 1 313 ? -15.838 -0.158 14.166 1.00 95.69 313 ALA A C 1
ATOM 2490 O O . ALA A 1 313 ? -16.851 0.458 14.482 1.00 95.69 313 ALA A O 1
ATOM 2491 N N . ALA A 1 314 ? -15.862 -1.125 13.244 1.00 93.31 314 ALA A N 1
ATOM 2492 C CA . ALA A 1 314 ? -17.083 -1.519 12.545 1.00 93.31 314 ALA A CA 1
ATOM 2493 C C . ALA A 1 314 ? -18.146 -2.071 13.506 1.00 93.31 314 ALA A C 1
ATOM 2495 O O . ALA A 1 314 ? -19.319 -1.730 13.374 1.00 93.31 314 ALA A O 1
ATOM 2496 N N . ALA A 1 315 ? -17.745 -2.885 14.490 1.00 93.31 315 ALA A N 1
ATOM 2497 C CA . ALA A 1 315 ? -18.661 -3.400 15.506 1.00 93.31 315 ALA A CA 1
ATOM 2498 C C . ALA A 1 315 ? -19.264 -2.271 16.361 1.00 93.31 315 ALA A C 1
ATOM 2500 O O . ALA A 1 315 ? -20.471 -2.266 16.595 1.00 93.31 315 ALA A O 1
ATOM 2501 N N . SER A 1 316 ? -18.452 -1.286 16.758 1.00 93.88 316 SER A N 1
ATOM 2502 C CA . SER A 1 316 ? -18.925 -0.085 17.460 1.00 93.88 316 SER A CA 1
ATOM 2503 C C . SER A 1 316 ? -19.895 0.737 16.620 1.00 93.88 316 SER A C 1
ATOM 2505 O O . SER A 1 316 ? -21.001 1.023 17.070 1.00 93.88 316 SER A O 1
ATOM 2507 N N . GLY A 1 317 ? -19.524 1.067 15.380 1.00 92.31 317 GLY A N 1
ATOM 2508 C CA . GLY A 1 317 ? -20.384 1.847 14.491 1.00 92.31 317 GLY A CA 1
ATOM 2509 C C . GLY A 1 317 ? -21.719 1.148 14.233 1.00 92.31 317 GLY A C 1
ATOM 2510 O O . GLY A 1 317 ? -22.766 1.789 14.230 1.00 92.31 317 GLY A O 1
ATOM 2511 N N . HIS A 1 318 ? -21.703 -0.181 14.100 1.00 91.62 318 HIS A N 1
ATOM 2512 C CA . HIS A 1 318 ? -22.922 -0.975 13.990 1.00 91.62 318 HIS A CA 1
ATOM 2513 C C . HIS A 1 318 ? -23.774 -0.924 15.264 1.00 91.62 318 HIS A C 1
ATOM 2515 O O . HIS A 1 318 ? -24.980 -0.720 15.167 1.00 91.62 318 HIS A O 1
ATOM 2521 N N . ALA A 1 319 ? -23.170 -1.054 16.449 1.00 90.31 319 ALA A N 1
ATOM 2522 C CA . ALA A 1 319 ? -23.888 -0.966 17.720 1.00 90.31 319 ALA A CA 1
ATOM 2523 C C . ALA A 1 319 ? -24.559 0.407 17.918 1.00 90.31 319 ALA A C 1
ATOM 2525 O O . ALA A 1 319 ? -25.727 0.466 18.304 1.00 90.31 319 ALA A O 1
ATOM 2526 N N . LEU A 1 320 ? -23.859 1.499 17.587 1.00 90.31 320 LEU A N 1
ATOM 2527 C CA . LEU A 1 320 ? -24.409 2.860 17.644 1.00 90.31 320 LEU A CA 1
ATOM 2528 C C . LEU A 1 320 ? -25.538 3.052 16.623 1.00 90.31 320 LEU A C 1
ATOM 2530 O O . LEU A 1 320 ? -26.593 3.585 16.960 1.00 90.31 320 LEU A O 1
ATOM 2534 N N . ALA A 1 321 ? -25.363 2.558 15.394 1.00 87.81 321 ALA A N 1
ATOM 2535 C CA . ALA A 1 321 ? -26.411 2.602 14.376 1.00 87.81 321 ALA A CA 1
ATOM 2536 C C . ALA A 1 321 ? -27.662 1.813 14.803 1.00 87.81 321 ALA A C 1
ATOM 2538 O O . ALA A 1 321 ? -28.780 2.292 14.628 1.00 87.81 321 ALA A O 1
ATOM 2539 N N . CYS A 1 322 ? -27.492 0.635 15.411 1.00 87.06 322 CYS A N 1
ATOM 2540 C CA . CYS A 1 322 ? -28.601 -0.143 15.955 1.00 87.06 322 CYS A CA 1
ATOM 2541 C C . CYS A 1 322 ? -29.341 0.609 17.065 1.00 87.06 322 CYS A C 1
ATOM 2543 O O . CYS A 1 322 ? -30.567 0.594 17.059 1.00 87.06 322 CYS A O 1
ATOM 2545 N N . ALA A 1 323 ? -28.634 1.291 17.970 1.00 84.25 323 ALA A N 1
ATOM 2546 C CA . ALA A 1 323 ? -29.265 2.095 19.018 1.00 84.25 323 ALA A CA 1
ATOM 2547 C C . ALA A 1 323 ? -30.133 3.220 18.432 1.00 84.25 323 ALA A C 1
ATOM 2549 O O . ALA A 1 323 ? -31.268 3.404 18.859 1.00 84.25 323 ALA A O 1
ATOM 2550 N N . LEU A 1 324 ? -29.640 3.901 17.393 1.00 80.62 324 LEU A N 1
ATOM 2551 C CA . LEU A 1 324 ? -30.377 4.963 16.701 1.00 80.62 324 LEU A CA 1
ATOM 2552 C C . LEU A 1 324 ? -31.588 4.440 15.910 1.00 80.62 324 LEU A C 1
ATOM 2554 O O . LEU A 1 324 ? -32.599 5.129 15.804 1.00 80.62 324 LEU A O 1
ATOM 2558 N N . CYS A 1 325 ? -31.515 3.226 15.355 1.00 78.69 325 CYS A N 1
ATOM 2559 C CA . CYS A 1 325 ? -32.649 2.600 14.665 1.00 78.69 325 CYS A CA 1
ATOM 2560 C C . CYS A 1 325 ? -33.686 1.996 15.624 1.00 78.69 325 CYS A C 1
ATOM 2562 O O . CYS A 1 325 ? -34.851 1.868 15.255 1.00 78.69 325 CYS A O 1
ATOM 2564 N N . MET A 1 326 ? -33.269 1.594 16.827 1.00 62.47 326 MET A N 1
ATOM 2565 C CA . MET A 1 326 ? -34.102 0.936 17.838 1.00 62.47 326 MET A CA 1
ATOM 2566 C C . MET A 1 326 ? -34.741 1.931 18.814 1.00 62.47 326 MET A C 1
ATOM 2568 O O . MET A 1 326 ? -35.078 1.532 19.923 1.00 62.47 326 MET A O 1
ATOM 2572 N N . CYS A 1 327 ? -34.945 3.192 18.424 1.00 44.09 327 CYS A N 1
ATOM 2573 C CA . CYS A 1 327 ? -35.767 4.141 19.178 1.00 44.09 327 CYS A CA 1
ATOM 2574 C C . CYS A 1 327 ? -37.239 4.113 18.712 1.00 44.09 327 CYS A C 1
ATOM 2576 O O . CYS A 1 327 ? -37.632 4.945 17.892 1.00 44.09 327 CYS A O 1
ATOM 2578 N N . PRO A 1 328 ? -38.102 3.218 19.231 1.00 42.16 328 PRO A N 1
ATOM 2579 C CA . PRO A 1 328 ? -39.518 3.494 19.364 1.00 42.16 328 PRO A CA 1
ATOM 2580 C C . PRO A 1 328 ? -39.768 4.211 20.700 1.00 42.16 328 PRO A C 1
ATOM 2582 O O . PRO A 1 328 ? -39.343 3.734 21.746 1.00 42.16 328 PRO A O 1
ATOM 2585 N N . PHE A 1 329 ? -40.490 5.333 20.644 1.00 37.69 329 PHE A N 1
ATOM 2586 C CA . PHE A 1 329 ? -41.330 5.858 21.728 1.00 37.69 329 PHE A CA 1
ATOM 2587 C C . PHE A 1 329 ? -40.763 5.710 23.156 1.00 37.69 329 PHE A C 1
ATOM 2589 O O . PHE A 1 329 ? -41.178 4.834 23.915 1.00 37.69 329 PHE A O 1
ATOM 2596 N N . THR A 1 330 ? -39.940 6.658 23.607 1.00 39.38 330 THR A N 1
ATOM 2597 C CA . THR A 1 330 ? -40.117 7.112 24.992 1.00 39.38 330 THR A CA 1
ATOM 2598 C C . THR A 1 330 ? -41.397 7.929 24.994 1.00 39.38 330 THR A C 1
ATOM 2600 O O . THR A 1 330 ? -41.395 9.123 24.703 1.00 39.38 330 THR A O 1
ATOM 2603 N N . ALA A 1 331 ? -42.510 7.228 25.209 1.00 35.16 331 ALA A N 1
ATOM 2604 C CA . ALA A 1 331 ? -43.743 7.851 25.626 1.00 35.16 331 ALA A CA 1
ATOM 2605 C C . ALA A 1 331 ? -43.410 8.752 26.816 1.00 35.16 331 ALA A C 1
ATOM 2607 O O . ALA A 1 331 ? -42.790 8.304 27.783 1.00 35.16 331 ALA A O 1
ATOM 2608 N N . GLU A 1 332 ? -43.818 10.011 26.724 1.00 32.66 332 GLU A N 1
ATOM 2609 C CA . GLU A 1 332 ? -44.137 10.828 27.881 1.00 32.66 332 GLU A CA 1
ATOM 2610 C C . GLU A 1 332 ? -45.150 10.036 28.721 1.00 32.66 332 GLU A C 1
ATOM 2612 O O . GLU A 1 332 ? -46.360 10.166 28.577 1.00 32.66 332 GLU A O 1
ATOM 2617 N N . GLN A 1 333 ? -44.672 9.133 29.576 1.00 32.56 333 GLN A N 1
ATOM 2618 C CA . GLN A 1 333 ? -45.420 8.765 30.761 1.00 32.56 333 GLN A CA 1
ATOM 2619 C C . GLN A 1 333 ? -45.192 9.898 31.753 1.00 32.56 333 GLN A C 1
ATOM 2621 O O . GLN A 1 333 ? -44.390 9.813 32.679 1.00 32.56 333 GLN A O 1
ATOM 2626 N N . GLU A 1 334 ? -45.946 10.972 31.526 1.00 30.20 334 GLU A N 1
ATOM 2627 C CA . GLU A 1 334 ? -46.567 11.730 32.601 1.00 30.20 334 GLU A CA 1
ATOM 2628 C C . GLU A 1 334 ? -47.348 10.736 33.473 1.00 30.20 334 GLU A C 1
ATOM 2630 O O . GLU A 1 334 ? -48.557 10.561 33.349 1.00 30.20 334 GLU A O 1
ATOM 2635 N N . SER A 1 335 ? -46.660 10.022 34.362 1.00 33.81 335 SER A N 1
ATOM 2636 C CA . SER A 1 335 ? -47.307 9.542 35.572 1.00 33.81 335 SER A CA 1
ATOM 2637 C C . SER A 1 335 ? -47.326 10.721 36.531 1.00 33.81 335 SER A C 1
ATOM 2639 O O . SER A 1 335 ? -46.433 10.905 37.359 1.00 33.81 335 SER A O 1
ATOM 2641 N N . THR A 1 336 ? -48.349 11.549 36.358 1.00 29.56 336 THR A N 1
ATOM 2642 C CA . THR A 1 336 ? -48.920 12.415 37.378 1.00 29.56 336 THR A CA 1
ATOM 2643 C C . THR A 1 336 ? -49.226 11.573 38.616 1.00 29.56 336 THR A C 1
ATOM 2645 O O . THR A 1 336 ? -50.312 11.024 38.778 1.00 29.56 336 THR A O 1
ATOM 2648 N N . SER A 1 337 ? -48.258 11.441 39.523 1.00 33.28 337 SER A N 1
ATOM 2649 C CA . SER A 1 337 ? -48.573 11.088 40.902 1.00 33.28 337 SER A CA 1
ATOM 2650 C C . SER A 1 337 ? -49.064 12.355 41.597 1.00 33.28 337 SER A C 1
ATOM 2652 O O . SER A 1 337 ? -48.299 13.084 42.229 1.00 33.28 337 SER A O 1
ATOM 2654 N N . GLU A 1 338 ? -50.357 12.631 41.441 1.00 30.33 338 GLU A N 1
ATOM 2655 C CA . GLU A 1 338 ? -51.130 13.400 42.408 1.00 30.33 338 GLU A CA 1
ATOM 2656 C C . GLU A 1 338 ? -51.049 12.684 43.762 1.00 30.33 338 GLU A C 1
ATOM 2658 O O . GLU A 1 338 ? -51.735 11.690 43.987 1.00 30.33 338 GLU A O 1
ATOM 266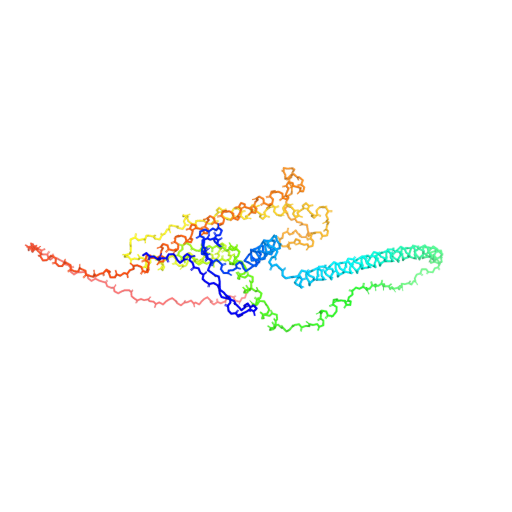3 N N . ALA A 1 339 ? -50.214 13.163 44.681 1.00 32.16 339 ALA A N 1
ATOM 2664 C CA . ALA A 1 339 ? -50.406 12.887 46.098 1.00 32.16 339 ALA A CA 1
ATOM 2665 C C . ALA A 1 339 ? -49.661 13.908 46.963 1.00 32.16 339 ALA A C 1
ATOM 2667 O O . ALA A 1 339 ? -48.439 13.918 47.043 1.00 32.16 339 ALA A O 1
ATOM 2668 N N . GLN A 1 340 ? -50.471 14.679 47.686 1.00 33.31 340 GLN A N 1
ATOM 2669 C CA . GLN A 1 340 ? -50.164 15.314 48.967 1.00 33.31 340 GLN A CA 1
ATOM 2670 C C . GLN A 1 340 ? -49.371 16.623 48.927 1.00 33.31 340 GLN A C 1
ATOM 2672 O O . GLN A 1 340 ? -48.178 16.717 49.196 1.00 33.31 340 GLN A O 1
ATOM 2677 N N . ALA A 1 341 ? -50.164 17.673 48.720 1.00 28.03 341 ALA A N 1
ATOM 2678 C CA . ALA A 1 341 ? -49.958 18.992 49.283 1.00 28.03 341 ALA A CA 1
ATOM 2679 C C . ALA A 1 341 ? -49.555 18.927 50.769 1.00 28.03 341 ALA A C 1
ATOM 2681 O O . ALA A 1 341 ? -50.342 18.512 51.621 1.00 28.03 341 ALA A O 1
ATOM 2682 N N . ALA A 1 342 ? -48.361 19.422 51.080 1.00 35.19 342 ALA A N 1
ATOM 2683 C CA . ALA A 1 342 ? -48.069 20.029 52.368 1.00 35.19 342 ALA A CA 1
ATOM 2684 C C . ALA A 1 342 ? -47.931 21.534 52.122 1.00 35.19 342 ALA A C 1
ATOM 2686 O O . ALA A 1 342 ? -46.911 22.019 51.635 1.00 35.19 342 ALA A O 1
ATOM 2687 N N . ALA A 1 343 ? -49.020 22.250 52.395 1.00 32.34 343 ALA A N 1
ATOM 2688 C CA . ALA A 1 343 ? -49.055 23.699 52.450 1.00 32.34 343 ALA A CA 1
ATOM 2689 C C . ALA A 1 343 ? -48.161 24.165 53.609 1.00 32.34 343 ALA A C 1
ATOM 2691 O O . ALA A 1 343 ? -48.531 24.049 54.774 1.00 32.34 343 ALA A O 1
ATOM 2692 N N . GLY A 1 344 ? -46.965 24.641 53.276 1.00 32.28 344 GLY A N 1
ATOM 2693 C CA . GLY A 1 344 ? -46.088 25.383 54.171 1.00 32.28 344 GLY A CA 1
ATOM 2694 C C . GLY A 1 344 ? -45.961 26.804 53.651 1.00 32.28 344 GLY A C 1
ATOM 2695 O O . GLY A 1 344 ? -45.168 27.072 52.752 1.00 32.28 344 GLY A O 1
ATOM 2696 N N . GLU A 1 345 ? -46.799 27.690 54.180 1.00 28.44 345 GLU A N 1
ATOM 2697 C CA . GLU A 1 345 ? -46.620 29.136 54.106 1.00 28.44 345 GLU A CA 1
ATOM 2698 C C . GLU A 1 345 ? -45.246 29.511 54.678 1.00 28.44 345 GLU A C 1
ATOM 2700 O O . GLU A 1 345 ? -44.928 29.099 55.785 1.00 28.44 345 GLU A O 1
ATOM 2705 N N . GLU A 1 346 ? -44.456 30.323 53.972 1.00 31.25 346 GLU A N 1
ATOM 2706 C CA . GLU A 1 346 ? -43.951 31.590 54.520 1.00 31.25 346 GLU A CA 1
ATOM 2707 C C . GLU A 1 346 ? -43.133 32.388 53.488 1.00 31.25 346 GLU A C 1
ATOM 2709 O O . GLU A 1 346 ? -42.068 31.991 53.031 1.00 31.25 346 GLU A O 1
ATOM 2714 N N . ARG A 1 347 ? -43.671 33.577 53.195 1.00 30.62 347 ARG A N 1
ATOM 2715 C CA . ARG A 1 347 ? -42.984 34.880 53.176 1.00 30.62 347 ARG A CA 1
ATOM 2716 C C . ARG A 1 347 ? -41.762 35.092 52.265 1.00 30.62 347 ARG A C 1
ATOM 2718 O O . ARG A 1 347 ? -40.632 34.761 52.586 1.00 30.62 347 ARG A O 1
ATOM 2725 N N . ALA A 1 348 ? -42.036 35.894 51.232 1.00 30.70 348 ALA A N 1
ATOM 2726 C CA . ALA A 1 348 ? -41.476 37.235 51.021 1.00 30.70 348 ALA A CA 1
ATOM 2727 C C . ALA A 1 348 ? -39.954 37.422 51.159 1.00 30.70 348 ALA A C 1
ATOM 2729 O O . ALA A 1 348 ? -39.452 37.520 52.273 1.00 30.70 348 ALA A O 1
ATOM 2730 N N . ASN A 1 349 ? -39.273 37.723 50.046 1.00 31.70 349 ASN A N 1
ATOM 2731 C CA . ASN A 1 349 ? -38.658 39.044 49.870 1.00 31.70 349 ASN A CA 1
ATOM 2732 C C . ASN A 1 349 ? -38.008 39.251 48.495 1.00 31.70 349 ASN A C 1
ATOM 2734 O O . ASN A 1 349 ? -37.502 38.319 47.882 1.00 31.70 349 ASN A O 1
ATOM 2738 N N . ALA A 1 350 ? -37.942 40.536 48.146 1.00 33.81 350 ALA A N 1
ATOM 2739 C CA . ALA A 1 350 ? -36.943 41.190 47.307 1.00 33.81 350 ALA A CA 1
ATOM 2740 C C . ALA A 1 350 ? -36.980 40.943 45.790 1.00 33.81 350 ALA A C 1
ATOM 2742 O O . ALA A 1 350 ? -36.323 40.076 45.222 1.00 33.81 350 ALA A O 1
ATOM 2743 N N . GLU A 1 351 ? -37.681 41.867 45.135 1.00 30.66 351 GLU A N 1
ATOM 2744 C CA . GLU A 1 351 ? -37.274 42.446 43.862 1.00 30.66 351 GLU A CA 1
ATOM 2745 C C . GLU A 1 351 ? -35.791 42.870 43.902 1.00 30.66 351 GLU A C 1
ATOM 2747 O O . GLU A 1 351 ? -35.412 43.721 44.706 1.00 30.66 351 GLU A O 1
ATOM 2752 N N . GLU A 1 352 ? -34.969 42.373 42.979 1.00 35.16 352 GLU A N 1
ATOM 2753 C CA . GLU A 1 352 ? -33.759 43.079 42.562 1.00 35.16 352 GLU A CA 1
ATOM 2754 C C . GLU A 1 352 ? -33.709 43.136 41.031 1.00 35.16 352 GLU A C 1
ATOM 2756 O O . GLU A 1 352 ? -33.559 42.148 40.313 1.00 35.16 352 GLU A O 1
ATOM 2761 N N . LYS A 1 353 ? -33.922 44.360 40.542 1.00 28.73 353 LYS A N 1
ATOM 2762 C CA . LYS A 1 353 ? -33.576 44.838 39.204 1.00 28.73 353 LYS A CA 1
ATOM 2763 C C . LYS A 1 353 ? -32.112 44.495 38.898 1.00 28.73 353 LYS A C 1
ATOM 2765 O O . LYS A 1 353 ? -31.290 44.602 39.791 1.00 28.73 353 LYS A O 1
ATOM 2770 N N . VAL A 1 354 ? -31.758 44.322 37.621 1.00 34.16 354 VAL A N 1
ATOM 2771 C CA . VAL A 1 354 ? -30.834 45.230 36.898 1.00 34.16 354 VAL A CA 1
ATOM 2772 C C . VAL A 1 354 ? -30.343 44.614 35.570 1.00 34.16 354 VAL A C 1
ATOM 2774 O O . VAL A 1 354 ? -29.788 43.528 35.498 1.00 34.16 354 VAL A O 1
ATOM 2777 N N . SER A 1 355 ? -30.584 45.404 34.517 1.00 33.09 355 SER A N 1
ATOM 2778 C CA . SER A 1 355 ? -29.864 45.562 33.242 1.00 33.09 355 SER A CA 1
ATOM 2779 C C . SER A 1 355 ? -29.574 44.384 32.299 1.00 33.09 355 SER A C 1
ATOM 2781 O O . SER A 1 355 ? -28.619 43.630 32.443 1.00 33.09 355 SER A O 1
ATOM 2783 N N . LYS A 1 356 ? -30.292 44.450 31.173 1.00 32.38 356 LYS A N 1
ATOM 2784 C CA . LYS A 1 356 ? -29.800 44.377 29.785 1.00 32.38 356 LYS A CA 1
ATOM 2785 C C . LYS A 1 356 ? -28.276 44.525 29.604 1.00 32.38 356 LYS A C 1
ATOM 2787 O O . LYS A 1 356 ? -27.739 45.608 29.819 1.00 32.38 356 LYS A O 1
ATOM 2792 N N . THR A 1 357 ? -27.663 43.536 28.962 1.00 36.41 357 THR A N 1
ATOM 2793 C CA . THR A 1 357 ? -26.479 43.705 28.103 1.00 36.41 357 THR A CA 1
ATOM 2794 C C . THR A 1 357 ? -26.680 42.910 26.810 1.00 36.41 357 THR A C 1
ATOM 2796 O O . THR A 1 357 ? -26.252 41.774 26.660 1.00 36.41 357 THR A O 1
ATOM 2799 N N . ALA A 1 358 ? -27.373 43.525 25.849 1.00 34.62 358 ALA A N 1
ATOM 2800 C CA . ALA A 1 358 ? -27.383 43.107 24.450 1.00 34.62 358 ALA A CA 1
ATOM 2801 C C . ALA A 1 358 ? -26.692 44.218 23.649 1.00 34.62 358 ALA A C 1
ATOM 2803 O O . ALA A 1 358 ? -27.213 45.327 23.544 1.00 34.62 358 ALA A O 1
ATOM 2804 N N . GLY A 1 359 ? -25.487 43.939 23.154 1.00 32.91 359 GLY A N 1
ATOM 2805 C CA . GLY A 1 359 ? -24.623 44.922 22.503 1.00 32.91 359 GLY A CA 1
ATOM 2806 C C . GLY A 1 359 ? -23.567 44.252 21.634 1.00 32.91 359 GLY A C 1
ATOM 2807 O O . GLY A 1 359 ? -22.374 44.386 21.868 1.00 32.91 359 GLY A O 1
ATOM 2808 N N . THR A 1 360 ? -24.014 43.500 20.634 1.00 31.91 360 THR A N 1
ATOM 2809 C CA . THR A 1 360 ? -23.220 43.109 19.466 1.00 31.91 360 THR A CA 1
ATOM 2810 C C . THR A 1 360 ? -22.743 44.346 18.701 1.00 31.91 360 THR A C 1
ATOM 2812 O O . THR A 1 360 ? -23.592 45.113 18.246 1.00 31.91 360 THR A O 1
ATOM 2815 N N . LYS A 1 361 ? -21.423 44.503 18.511 1.00 38.19 361 LYS A N 1
ATOM 2816 C CA . LYS A 1 361 ? -20.748 45.003 17.288 1.00 38.19 361 LYS A CA 1
ATOM 2817 C C . LYS A 1 361 ? -19.261 45.258 17.579 1.00 38.19 361 LYS A C 1
ATOM 2819 O O . LYS A 1 361 ? -18.902 46.315 18.080 1.00 38.19 361 LYS A O 1
ATOM 2824 N N . SER A 1 362 ? -18.405 44.320 17.183 1.00 37.78 362 SER A N 1
ATOM 2825 C CA . SER A 1 362 ? -16.979 44.584 16.963 1.00 37.78 362 SER A CA 1
ATOM 2826 C C . SER A 1 362 ? -16.744 44.632 15.452 1.00 37.78 362 SER A C 1
ATOM 2828 O O . SER A 1 362 ? -16.875 43.594 14.802 1.00 37.78 362 SER A O 1
ATOM 2830 N N . PRO A 1 363 ? -16.462 45.801 14.854 1.00 44.81 363 PRO A N 1
ATOM 2831 C CA . PRO A 1 363 ? -16.013 45.877 13.474 1.00 44.81 363 PRO A CA 1
ATOM 2832 C C . PRO A 1 363 ? -14.511 45.569 13.407 1.00 44.81 363 PRO A C 1
ATOM 2834 O O . PRO A 1 363 ? -13.699 46.206 14.074 1.00 44.81 363 PRO A O 1
ATOM 2837 N N . SER A 1 364 ? -14.144 44.586 12.587 1.00 33.81 364 SER A N 1
ATOM 2838 C CA . SER A 1 364 ? -12.770 44.369 12.143 1.00 33.81 364 SER A CA 1
ATOM 2839 C C . SER A 1 364 ? -12.433 45.363 11.030 1.00 33.81 364 SER A C 1
ATOM 2841 O O . SER A 1 364 ? -13.085 45.353 9.986 1.00 33.81 364 SER A O 1
ATOM 2843 N N . SER A 1 365 ? -11.392 46.171 11.200 1.00 41.44 365 SER A N 1
ATOM 2844 C CA . SER A 1 365 ? -10.699 46.808 10.076 1.00 41.44 365 SER A CA 1
ATOM 2845 C C . SER A 1 365 ? -9.245 47.078 10.458 1.00 41.44 365 SER A C 1
ATOM 2847 O O . SER A 1 365 ? -8.894 48.163 10.916 1.00 41.44 365 SER A O 1
ATOM 2849 N N . SER A 1 366 ? -8.390 46.071 10.284 1.00 37.62 366 SER A N 1
ATOM 2850 C CA . SER A 1 366 ? -6.948 46.280 10.170 1.00 37.62 366 SER A CA 1
ATOM 2851 C C . SER A 1 366 ? -6.682 46.820 8.768 1.00 37.62 366 SER A C 1
ATOM 2853 O O . SER A 1 366 ? -6.679 46.071 7.793 1.00 37.62 366 SER A O 1
ATOM 2855 N N . ALA A 1 367 ? -6.549 48.141 8.668 1.00 39.28 367 ALA A N 1
ATOM 2856 C CA . ALA A 1 367 ? -6.079 48.804 7.465 1.00 39.28 367 ALA A CA 1
ATOM 2857 C C . ALA A 1 367 ? -4.560 48.632 7.355 1.00 39.28 367 ALA A C 1
ATOM 2859 O O . ALA A 1 367 ? -3.826 48.751 8.334 1.00 39.28 367 ALA A O 1
ATOM 2860 N N . MET A 1 368 ? -4.143 48.306 6.140 1.00 37.25 368 MET A N 1
ATOM 2861 C CA . MET A 1 368 ? -2.786 48.029 5.699 1.00 37.25 368 MET A CA 1
ATOM 2862 C C . MET A 1 368 ? -1.806 49.144 6.081 1.00 37.25 368 MET A C 1
ATOM 2864 O O . MET A 1 368 ? -1.995 50.301 5.710 1.00 37.25 368 MET A O 1
ATOM 2868 N N . SER A 1 369 ? -0.710 48.766 6.738 1.00 34.09 369 SER A N 1
ATOM 2869 C CA . SER A 1 369 ? 0.539 49.522 6.684 1.00 34.09 369 SER A CA 1
ATOM 2870 C C . SER A 1 369 ? 1.163 49.300 5.309 1.00 34.09 369 SER A C 1
ATOM 2872 O O . SER A 1 369 ? 1.603 48.199 4.988 1.00 34.09 369 SER A O 1
ATOM 2874 N N . ALA A 1 370 ? 1.155 50.349 4.494 1.00 36.56 370 ALA A N 1
ATOM 2875 C CA . ALA A 1 370 ? 1.950 50.466 3.286 1.00 36.56 370 ALA A CA 1
ATOM 2876 C C . ALA A 1 370 ? 2.831 51.709 3.441 1.00 36.56 370 ALA A C 1
ATOM 2878 O O . ALA A 1 370 ? 2.363 52.819 3.196 1.00 36.56 370 ALA A O 1
ATOM 2879 N N . GLN A 1 371 ? 4.059 51.503 3.920 1.00 40.69 371 GLN A N 1
ATOM 2880 C CA . GLN A 1 371 ? 5.286 52.226 3.567 1.00 40.69 371 GLN A CA 1
ATOM 2881 C C . GLN A 1 371 ? 6.480 51.579 4.262 1.00 40.69 371 GLN A C 1
ATOM 2883 O O . GLN A 1 371 ? 6.335 51.228 5.456 1.00 40.69 371 GLN A O 1
#

Foldseek 3Di:
DDPPPQWDKDWDQDPVGIDIDIDGCVVCPPDPDDNPPPPPVVVVVVVVVVVVVVVVVCVVVVVDPPVVVVVVVVVVVVVVVVVVVVVVVVVVVVVVVVVVVVVVVVVVVVVVVVVVVVVVVVVVVVVVVVVVCVVVPDDDDDDDDDDDDDCPVVVVVVVPDDDVVRVVVVVVVVVVVVVVVCVVVVCFAAALAARDTHNDPVVSVVVCVVCVVVLQVLCVVFPDDDDDVVVLDCVQLVVLVVQLVLLVLLLLLLVCVVPVVSLVVDDPVQADPVSHGPRDDDVVCDHNVSSVVSNVVSVVSSVVVRVVSSVNSNVSSVVSVVRSVPDDDPDPPPPPPPDDDDDDDDDDDDDDDDDDDDDDDDDDDPDDDDD

Radius of gyration: 38.77 Å; chains: 1; bounding box: 106×97×92 Å